Protein AF-A0A1M7YMV0-F1 (afdb_monomer_lite)

Secondary structure (DSSP, 8-state):
-HHHHHHTT--EEEEEEEEE-TTS-EEEEEEEEEEEE-TTSSEEEEEEEEEE-HHHHHHHHHHHHHHHHHHHHHHHHHHHHHHHHHHHHHHHHHHHHHHHHHHHHHHSPTT-HHHHHHHHHHHHHHHHHHHHHHHHHHH-------EEE-HHHHHHHHHHHHHHHS-TTEEEEEEE-TTS--EEE-HHHHHHHHHHHHHHHHHHTTTT-EEEEEEEEEEEE-TTTTTT-TTPPPEEEEEEEEE--SS---GGGGGGTTSTT---SPTTS--S-HHHHHHHHHHHTT-EEEEEEETTTEEEEEEEEEPPS--------------------B-----SSHHHHHHHHHHHHHTT-B-

Foldseek 3Di:
DQQVCQQVFHKDWDFQDWDQDPVRDIFGKTKIKHFDADPVRHGPGIDMDIDTCRVVVVVVVVVVVVVVVVVVVVVQLVLLVVLQVVLVVLVVVLVLQLLVLVVQLVVDDPPDPSNVVSVVSNVVSVVSNVVSVVSNLSSDPDDAPWDWDQLLVLLVVLVVVVVVVADPLAAEAEAEDSVLFIAGGRSSLSSLLNVLLVLVLCVLCVPPRWYKYWYWHKDFDDPVNCVVPPQADTGIKIKIKIKHLGQWDDPVCQVPLLPQQDDPDDVPSDSSCSNVSNQVRLVVQSWGKDKDIDGNRTIMIIRIHHHDPDPPPPPPPPPDPDDPQADAEEDDQDDPDPSVSVSVQVVNVVSNYHD

Structure (mmCIF, N/CA/C/O backbone):
data_AF-A0A1M7YMV0-F1
#
_entry.id   AF-A0A1M7YMV0-F1
#
loop_
_atom_site.group_PDB
_atom_site.id
_atom_site.type_symbol
_atom_site.label_atom_id
_atom_site.label_alt_id
_atom_site.label_comp_id
_atom_site.label_asym_id
_atom_site.label_entity_id
_atom_site.label_seq_id
_atom_site.pdbx_PDB_ins_code
_atom_site.Cartn_x
_atom_site.Cartn_y
_atom_site.Cartn_z
_atom_site.occupancy
_atom_site.B_iso_or_equiv
_atom_site.auth_seq_id
_atom_site.auth_comp_id
_atom_site.auth_asym_id
_atom_site.auth_atom_id
_atom_site.pdbx_PDB_model_num
ATOM 1 N N . ASP A 1 1 ? 39.586 10.117 -40.503 1.00 82.56 1 ASP A N 1
ATOM 2 C CA . ASP A 1 1 ? 40.697 9.638 -39.657 1.00 82.56 1 ASP A CA 1
ATOM 3 C C . ASP A 1 1 ? 40.938 8.132 -39.818 1.00 82.56 1 ASP A C 1
ATOM 5 O O . ASP A 1 1 ? 41.969 7.745 -40.349 1.00 82.56 1 ASP A O 1
ATOM 9 N N . VAL A 1 2 ? 39.963 7.273 -39.494 1.00 87.06 2 VAL A N 1
ATOM 10 C CA . VAL A 1 2 ? 40.083 5.797 -39.577 1.00 87.06 2 VAL A CA 1
ATOM 11 C C . VAL A 1 2 ? 40.534 5.276 -40.956 1.00 87.06 2 VAL A C 1
ATOM 13 O O . VAL A 1 2 ? 41.463 4.478 -41.039 1.00 87.06 2 VAL A O 1
AT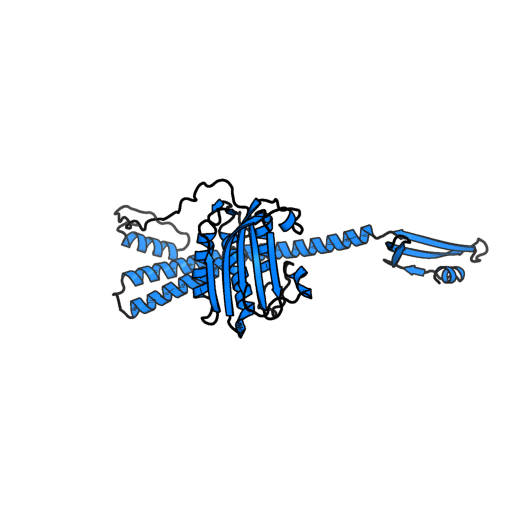OM 16 N N . HIS A 1 3 ? 39.955 5.766 -42.059 1.00 89.69 3 HIS A N 1
ATOM 17 C CA . HIS A 1 3 ? 40.372 5.349 -43.410 1.00 89.69 3 HIS A CA 1
ATOM 18 C C . HIS A 1 3 ? 41.806 5.780 -43.764 1.00 89.69 3 HIS A C 1
ATOM 20 O O . HIS A 1 3 ? 42.518 5.055 -44.451 1.00 89.69 3 HIS A O 1
ATOM 26 N N . GLN A 1 4 ? 42.262 6.940 -43.274 1.00 88.81 4 GLN A N 1
ATOM 27 C CA . GLN A 1 4 ? 43.636 7.405 -43.505 1.00 88.81 4 GLN A CA 1
ATOM 28 C C . GLN A 1 4 ? 44.647 6.535 -42.755 1.00 88.81 4 GLN A C 1
ATOM 30 O O . GLN A 1 4 ? 45.703 6.229 -43.298 1.00 88.81 4 GLN A O 1
ATOM 35 N N . LYS A 1 5 ? 44.293 6.080 -41.546 1.00 88.50 5 LYS A N 1
ATOM 36 C CA . LYS A 1 5 ? 45.086 5.123 -40.763 1.00 88.50 5 LYS A CA 1
ATOM 37 C C . LYS A 1 5 ? 45.226 3.780 -41.488 1.00 88.50 5 LYS A C 1
ATOM 39 O O . LYS A 1 5 ? 46.337 3.266 -41.600 1.00 88.50 5 LYS A O 1
ATOM 44 N N . ALA A 1 6 ? 44.146 3.267 -42.075 1.00 90.44 6 ALA A N 1
ATOM 45 C CA . ALA A 1 6 ? 44.204 2.041 -42.872 1.00 90.44 6 ALA A CA 1
ATOM 46 C C . ALA A 1 6 ? 45.093 2.183 -44.118 1.00 90.44 6 ALA A C 1
ATOM 48 O O . ALA A 1 6 ? 45.874 1.285 -44.417 1.00 90.44 6 ALA A O 1
ATOM 49 N N . LEU A 1 7 ? 45.069 3.336 -44.795 1.00 90.50 7 LEU A N 1
ATOM 50 C CA . LEU A 1 7 ? 45.917 3.598 -45.966 1.00 90.50 7 LEU A CA 1
ATOM 51 C C . LEU A 1 7 ? 47.420 3.710 -45.651 1.00 90.50 7 LEU A C 1
ATOM 53 O O . LEU A 1 7 ? 48.232 3.637 -46.569 1.00 90.50 7 LEU A O 1
ATOM 57 N N . VAL A 1 8 ? 47.799 3.844 -44.376 1.00 92.75 8 VAL A N 1
ATOM 58 C CA . VAL A 1 8 ? 49.199 3.778 -43.913 1.00 92.75 8 VAL A CA 1
ATOM 59 C C . VAL A 1 8 ? 49.524 2.472 -43.174 1.00 92.75 8 VAL A C 1
ATOM 61 O O . VAL A 1 8 ? 50.571 2.362 -42.542 1.00 92.75 8 VAL A O 1
ATOM 64 N N . GLY A 1 9 ? 48.646 1.467 -43.268 1.00 89.81 9 GLY A N 1
ATOM 65 C CA . GLY A 1 9 ? 48.881 0.110 -42.764 1.00 89.81 9 GLY A CA 1
ATOM 66 C C . GLY A 1 9 ? 48.369 -0.165 -41.348 1.00 89.81 9 GLY A C 1
ATOM 67 O O . GLY A 1 9 ? 48.688 -1.208 -40.784 1.00 89.81 9 GLY A O 1
ATOM 68 N N . ILE A 1 10 ? 47.583 0.738 -40.755 1.00 93.19 10 ILE A N 1
ATOM 69 C CA . ILE A 1 10 ? 47.077 0.601 -39.383 1.00 93.19 10 ILE A CA 1
ATOM 70 C C . ILE A 1 10 ? 45.654 0.035 -39.403 1.00 93.19 10 ILE A C 1
ATOM 72 O O . ILE A 1 10 ? 44.757 0.618 -40.007 1.00 93.19 10 ILE A O 1
ATOM 76 N N . THR A 1 11 ? 45.431 -1.068 -38.689 1.00 93.94 11 THR A N 1
ATOM 77 C CA . THR A 1 11 ? 44.080 -1.605 -38.452 1.00 93.94 11 THR A CA 1
ATOM 78 C C . THR A 1 11 ? 43.422 -0.856 -37.296 1.00 93.94 11 THR A C 1
ATOM 80 O O . THR A 1 11 ? 44.074 -0.542 -36.302 1.00 93.94 11 THR A O 1
ATOM 83 N N . SER A 1 12 ? 42.142 -0.524 -37.433 1.00 95.12 12 SER A N 1
ATOM 84 C CA . SER A 1 12 ? 41.342 0.144 -36.402 1.00 95.12 12 SER A CA 1
ATOM 85 C C . SER A 1 12 ? 40.015 -0.578 -36.243 1.00 95.12 12 SER A C 1
ATOM 87 O O . SER A 1 12 ? 39.426 -0.992 -37.236 1.00 95.12 12 SER A O 1
ATOM 89 N N . SER A 1 13 ? 39.530 -0.688 -35.016 1.00 94.25 13 SER A N 1
ATOM 90 C CA . SER A 1 13 ? 38.250 -1.316 -34.712 1.00 94.25 13 SER A CA 1
ATOM 91 C C . SER A 1 13 ? 37.559 -0.590 -33.570 1.00 94.25 13 SER A C 1
ATOM 93 O O . SER A 1 13 ? 38.226 -0.006 -32.711 1.00 94.25 13 SER A O 1
ATOM 95 N N . ALA A 1 14 ? 36.235 -0.662 -33.543 1.00 92.94 14 ALA A N 1
ATOM 96 C CA . ALA A 1 14 ? 35.429 -0.240 -32.410 1.00 92.94 14 ALA A CA 1
ATOM 97 C C . ALA A 1 14 ? 34.273 -1.222 -32.208 1.00 92.94 14 ALA A C 1
ATOM 99 O O . ALA A 1 14 ? 33.679 -1.714 -33.169 1.00 92.94 14 ALA A O 1
ATOM 100 N N . GLU A 1 15 ? 33.970 -1.501 -30.946 1.00 92.56 15 GLU A N 1
ATOM 101 C CA . GLU A 1 15 ? 32.793 -2.264 -30.542 1.00 92.56 15 GLU A CA 1
ATOM 102 C C . GLU A 1 15 ? 31.762 -1.313 -29.953 1.00 92.56 15 GLU A C 1
ATOM 104 O O . GLU A 1 15 ? 32.131 -0.380 -29.237 1.00 92.56 15 GLU A O 1
ATOM 109 N N . ASN A 1 16 ? 30.481 -1.584 -30.219 1.00 90.81 16 ASN A N 1
ATOM 110 C CA . ASN A 1 16 ? 29.363 -0.787 -29.715 1.00 90.81 16 ASN A CA 1
ATOM 111 C C . ASN A 1 16 ? 29.566 0.714 -29.993 1.00 90.81 16 ASN A C 1
ATOM 113 O O . ASN A 1 16 ? 29.407 1.549 -29.106 1.00 90.81 16 ASN A O 1
ATOM 117 N N . ASP A 1 17 ? 29.951 1.055 -31.220 1.00 93.38 17 ASP A N 1
ATOM 118 C CA . ASP A 1 17 ? 30.127 2.432 -31.664 1.00 93.38 17 ASP A CA 1
ATOM 119 C C . ASP A 1 17 ? 28.799 2.996 -32.168 1.00 93.38 17 ASP A C 1
ATOM 121 O O . ASP A 1 17 ? 28.065 2.336 -32.915 1.00 93.38 17 ASP A O 1
ATOM 125 N N . ARG A 1 18 ? 28.466 4.213 -31.738 1.00 93.00 18 ARG A N 1
ATOM 126 C CA . ARG A 1 18 ? 27.198 4.852 -32.091 1.00 93.00 18 ARG A CA 1
ATOM 127 C C . ARG A 1 18 ? 27.308 5.466 -33.481 1.00 93.00 18 ARG A C 1
ATOM 129 O O . ARG A 1 18 ? 28.123 6.352 -33.716 1.00 93.00 18 ARG A O 1
ATOM 136 N N . TYR A 1 19 ? 26.421 5.042 -34.369 1.00 92.00 19 TYR A N 1
ATOM 137 C CA . TYR A 1 19 ? 26.281 5.572 -35.714 1.00 92.00 19 TYR A CA 1
ATOM 138 C C . TYR A 1 19 ? 24.950 6.314 -35.850 1.00 92.00 19 TYR A C 1
ATOM 140 O O . TYR A 1 19 ? 23.885 5.696 -35.855 1.00 92.00 19 TYR A O 1
ATOM 148 N N . ASP A 1 20 ? 25.003 7.642 -35.944 1.00 92.25 20 ASP A N 1
ATOM 149 C CA . ASP A 1 20 ? 23.823 8.472 -36.190 1.00 92.25 20 ASP A CA 1
ATOM 150 C C . ASP A 1 20 ? 23.475 8.470 -37.690 1.00 92.25 20 ASP A C 1
ATOM 152 O O . ASP A 1 20 ? 24.323 8.724 -38.550 1.00 92.25 20 ASP A O 1
ATOM 156 N N . ARG A 1 21 ? 22.214 8.172 -38.007 1.00 88.81 21 ARG A N 1
ATOM 157 C CA . ARG A 1 21 ? 21.661 8.176 -39.364 1.00 88.81 21 ARG A CA 1
ATOM 158 C C . ARG A 1 21 ? 21.153 9.569 -39.740 1.00 88.81 21 ARG A C 1
ATOM 160 O O . ARG A 1 21 ? 20.822 10.388 -38.886 1.00 88.81 21 ARG A O 1
ATOM 167 N N . GLU A 1 22 ? 21.038 9.826 -41.042 1.00 89.69 22 GLU A N 1
ATOM 168 C CA . GLU A 1 22 ? 20.558 11.115 -41.573 1.00 89.69 22 GLU A CA 1
ATOM 169 C C . GLU A 1 22 ? 19.111 11.449 -41.166 1.00 89.69 22 GLU A C 1
ATOM 171 O O . GLU A 1 22 ? 18.741 12.619 -41.114 1.00 89.69 22 GLU A O 1
ATOM 176 N N . ASP A 1 23 ? 18.300 10.438 -40.841 1.00 88.38 23 ASP A N 1
ATOM 177 C CA . ASP A 1 23 ? 16.923 10.592 -40.354 1.00 88.38 23 ASP A CA 1
ATOM 178 C C . ASP A 1 23 ? 16.831 10.945 -38.853 1.00 88.38 23 ASP A C 1
ATOM 180 O O . ASP A 1 23 ? 15.732 11.096 -38.319 1.00 88.38 23 ASP A O 1
ATOM 184 N N . GLY A 1 24 ? 17.972 11.093 -38.168 1.00 87.62 24 GLY A N 1
ATOM 185 C CA . GLY A 1 24 ? 18.057 11.388 -36.737 1.00 87.62 24 GLY A CA 1
ATOM 186 C C . GLY A 1 24 ? 17.931 10.161 -35.826 1.00 87.62 24 GLY A C 1
ATOM 187 O O . GLY A 1 24 ? 18.032 10.304 -34.606 1.00 87.62 24 GLY A O 1
ATOM 188 N N . SER A 1 25 ? 17.733 8.961 -36.381 1.00 91.12 25 SER A N 1
ATOM 189 C CA . SER A 1 25 ? 17.862 7.707 -35.634 1.00 91.12 25 SER A CA 1
ATOM 190 C C . SER A 1 25 ? 19.336 7.337 -35.437 1.00 91.12 25 SER A C 1
ATOM 192 O O . SER A 1 25 ? 20.223 7.902 -36.073 1.00 91.12 25 SER A O 1
ATOM 194 N N . PHE A 1 26 ? 19.624 6.393 -34.544 1.00 91.75 26 PHE A N 1
ATOM 195 C CA . PHE A 1 26 ? 20.980 5.879 -34.370 1.00 91.75 26 PHE A CA 1
ATOM 196 C C . PHE A 1 26 ? 20.981 4.358 -34.298 1.00 91.75 26 PHE A C 1
ATOM 198 O O . PHE A 1 26 ? 20.004 3.729 -33.883 1.00 91.75 26 PHE A O 1
ATOM 205 N N . GLU A 1 27 ? 22.115 3.780 -34.665 1.00 93.31 27 GLU A N 1
ATOM 206 C CA . GLU A 1 27 ? 22.400 2.362 -34.522 1.00 93.31 27 GLU A CA 1
ATOM 207 C C . GLU A 1 27 ? 23.703 2.155 -33.769 1.00 93.31 27 GLU A C 1
ATOM 209 O O . GLU A 1 27 ? 24.628 2.961 -33.846 1.00 93.31 27 GLU A O 1
ATOM 214 N N . TRP A 1 28 ? 23.779 1.049 -33.045 1.00 94.62 28 TRP A N 1
ATOM 215 C CA . TRP A 1 28 ? 25.038 0.565 -32.516 1.00 94.62 28 TRP A CA 1
ATOM 216 C C . TRP A 1 28 ? 25.687 -0.331 -33.554 1.00 94.62 28 TRP A C 1
ATOM 218 O O . TRP A 1 28 ? 25.052 -1.245 -34.087 1.00 94.62 28 TRP A O 1
ATOM 228 N N . THR A 1 29 ? 26.958 -0.077 -33.826 1.00 95.00 29 THR A N 1
ATOM 229 C CA . THR A 1 29 ? 27.735 -0.821 -34.807 1.00 95.00 29 THR A CA 1
ATOM 230 C C . THR A 1 29 ? 29.009 -1.354 -34.180 1.00 95.00 29 THR A C 1
ATOM 232 O O . THR A 1 29 ? 29.635 -0.703 -33.350 1.00 95.00 29 THR A O 1
ATOM 235 N N . THR A 1 30 ? 29.407 -2.547 -34.590 1.00 95.44 30 THR A N 1
ATOM 236 C CA . THR A 1 30 ? 30.768 -3.031 -34.383 1.00 95.44 30 THR A CA 1
ATOM 237 C C . THR A 1 30 ? 31.449 -3.016 -35.734 1.00 95.44 30 THR A C 1
ATOM 239 O O . THR A 1 30 ? 30.901 -3.527 -36.714 1.00 95.44 30 THR A O 1
ATOM 242 N N . TRP A 1 31 ? 32.622 -2.398 -35.814 1.00 95.50 31 TRP A N 1
ATOM 243 C CA . TRP A 1 31 ? 33.329 -2.269 -37.077 1.00 95.50 31 TRP A CA 1
ATOM 244 C C . TRP A 1 31 ? 34.828 -2.499 -36.944 1.00 95.50 31 TRP A C 1
ATOM 246 O O . TRP A 1 31 ? 35.450 -2.225 -35.919 1.00 95.50 31 TRP A O 1
ATOM 256 N N . GLU A 1 32 ? 35.413 -2.982 -38.034 1.00 96.12 32 GLU A N 1
ATOM 257 C CA . GLU A 1 32 ? 36.850 -3.146 -38.207 1.00 96.12 32 GLU A CA 1
ATOM 258 C C . GLU A 1 32 ? 37.243 -2.625 -39.590 1.00 96.12 32 GLU A C 1
ATOM 260 O O . GLU A 1 32 ? 36.653 -2.993 -40.606 1.00 96.12 32 GLU A O 1
ATOM 265 N N . CYS A 1 33 ? 38.255 -1.766 -39.632 1.00 96.00 33 CYS A N 1
ATOM 266 C CA . CYS A 1 33 ? 38.850 -1.222 -40.841 1.00 96.00 33 CYS A CA 1
ATOM 267 C C . CYS A 1 33 ? 40.314 -1.662 -40.924 1.00 96.00 33 CYS A C 1
ATOM 269 O O . CYS A 1 33 ? 41.116 -1.326 -40.048 1.00 96.00 33 CYS A O 1
ATOM 271 N N . ARG A 1 34 ? 40.668 -2.392 -41.987 1.00 96.19 34 ARG A N 1
ATOM 272 C CA . ARG A 1 34 ? 42.009 -2.961 -42.191 1.00 96.19 34 ARG A CA 1
ATOM 273 C C . ARG A 1 34 ? 42.578 -2.643 -43.579 1.00 96.19 34 ARG A C 1
ATOM 275 O O . ARG A 1 34 ? 41.805 -2.557 -44.535 1.00 96.19 34 ARG A O 1
ATOM 282 N N . PRO A 1 35 ? 43.908 -2.500 -43.729 1.00 95.38 35 PRO A N 1
ATOM 283 C CA . PRO A 1 35 ? 44.545 -2.344 -45.036 1.00 95.38 35 PRO A CA 1
ATOM 284 C C . PRO A 1 35 ? 44.324 -3.569 -45.931 1.00 95.38 35 PRO A C 1
ATOM 286 O O . PRO A 1 35 ? 44.313 -4.711 -45.468 1.00 95.38 35 PRO A O 1
ATOM 289 N N . TRP A 1 36 ? 44.203 -3.331 -47.235 1.00 95.19 36 TRP A N 1
ATOM 290 C CA . TRP A 1 36 ? 44.231 -4.359 -48.270 1.00 95.19 36 TRP A CA 1
ATOM 291 C C . TRP A 1 36 ? 45.506 -4.226 -49.096 1.00 95.19 36 TRP A C 1
ATOM 293 O O . TRP A 1 36 ? 45.826 -3.144 -49.591 1.00 95.19 36 TRP A O 1
ATOM 303 N N . TYR A 1 37 ? 46.223 -5.336 -49.248 1.00 93.44 37 TYR A N 1
ATOM 304 C CA . TYR A 1 37 ? 47.510 -5.384 -49.930 1.00 93.44 37 TYR A CA 1
ATOM 305 C C . TYR A 1 37 ? 47.371 -5.974 -51.332 1.00 93.44 37 TYR A C 1
ATOM 307 O O . TYR A 1 37 ? 46.670 -6.966 -51.542 1.00 93.44 37 TYR A O 1
ATOM 315 N N . GLN A 1 38 ? 48.073 -5.370 -52.285 1.00 92.69 38 GLN A N 1
ATOM 316 C CA . GLN A 1 38 ? 48.255 -5.916 -53.624 1.00 92.69 38 GLN A CA 1
ATOM 317 C C . GLN A 1 38 ? 49.300 -7.044 -53.612 1.00 92.69 38 GLN A C 1
ATOM 319 O O . GLN A 1 38 ? 50.046 -7.227 -52.650 1.00 92.69 38 GLN A O 1
ATOM 324 N N . ALA A 1 39 ? 49.401 -7.787 -54.717 1.00 91.88 39 ALA A N 1
ATOM 325 C CA . ALA A 1 39 ? 50.356 -8.891 -54.852 1.00 91.88 39 ALA A CA 1
ATOM 326 C C . ALA A 1 39 ? 51.834 -8.458 -54.735 1.00 91.88 39 ALA A C 1
ATOM 328 O O . ALA A 1 39 ? 52.686 -9.282 -54.414 1.00 91.88 39 ALA A O 1
ATOM 329 N N . ASN A 1 40 ? 52.139 -7.178 -54.978 1.00 92.25 40 ASN A N 1
ATOM 330 C CA . ASN A 1 40 ? 53.475 -6.595 -54.816 1.00 92.25 40 ASN A CA 1
ATOM 331 C C . ASN A 1 40 ? 53.786 -6.158 -53.365 1.00 92.25 40 ASN A C 1
ATOM 333 O O . ASN A 1 40 ? 54.878 -5.656 -53.113 1.00 92.25 40 ASN A O 1
ATOM 337 N N . GLY A 1 41 ? 52.854 -6.343 -52.421 1.00 88.69 41 GLY A N 1
ATOM 338 C CA . GLY A 1 41 ? 53.004 -5.953 -51.016 1.00 88.69 41 GLY A CA 1
ATOM 339 C C . GLY A 1 41 ? 52.671 -4.488 -50.711 1.00 88.69 41 GLY A C 1
ATOM 340 O O . GLY A 1 41 ? 52.722 -4.092 -49.548 1.00 88.69 41 GLY A O 1
ATOM 341 N N . GLU A 1 42 ? 52.301 -3.684 -51.709 1.00 92.38 42 GLU A N 1
ATOM 342 C CA . GLU A 1 42 ? 51.856 -2.303 -51.503 1.00 92.38 42 GLU A CA 1
ATOM 343 C C . GLU A 1 42 ? 50.389 -2.252 -51.054 1.00 92.38 42 GLU A C 1
ATOM 345 O O . GLU A 1 42 ? 49.583 -3.129 -51.378 1.00 92.38 42 GLU A O 1
ATOM 350 N N . ILE A 1 43 ? 50.022 -1.208 -50.306 1.00 93.06 43 ILE A N 1
ATOM 351 C CA . ILE A 1 43 ? 48.636 -0.991 -49.877 1.00 93.06 43 ILE A CA 1
ATOM 352 C C . ILE A 1 43 ? 47.816 -0.553 -51.094 1.00 93.06 43 ILE A C 1
ATOM 354 O O . ILE A 1 43 ? 47.986 0.546 -51.615 1.00 93.06 43 ILE A O 1
ATOM 358 N N . GLY A 1 44 ? 46.912 -1.424 -51.539 1.00 89.88 44 GLY A N 1
ATOM 359 C CA . GLY A 1 44 ? 45.983 -1.151 -52.633 1.00 89.88 44 GLY A CA 1
ATOM 360 C C . GLY A 1 44 ? 44.698 -0.459 -52.189 1.00 89.88 44 GLY A C 1
ATOM 361 O O . GLY A 1 44 ? 43.978 0.075 -53.027 1.00 89.88 44 GLY A O 1
ATOM 362 N N . GLY A 1 45 ? 44.397 -0.473 -50.889 1.00 93.12 45 GLY A N 1
ATOM 363 C CA . GLY A 1 45 ? 43.198 0.137 -50.325 1.00 93.12 45 GLY A CA 1
ATOM 364 C C . GLY A 1 45 ? 42.940 -0.325 -48.895 1.00 93.12 45 GLY A C 1
ATOM 365 O O . GLY A 1 45 ? 43.866 -0.679 -48.168 1.00 93.12 45 GLY A O 1
ATOM 366 N N . PHE A 1 46 ? 41.673 -0.342 -48.497 1.00 94.38 46 PHE A N 1
ATOM 367 C CA . PHE A 1 46 ? 41.232 -0.827 -47.192 1.00 94.38 46 PHE A CA 1
ATOM 368 C C . PHE A 1 46 ? 39.910 -1.589 -47.321 1.00 94.38 46 PHE A C 1
ATOM 370 O O . PHE A 1 46 ? 39.171 -1.412 -48.289 1.00 94.38 46 PHE A O 1
ATOM 377 N N . VAL A 1 47 ? 39.623 -2.441 -46.341 1.00 94.94 47 VAL A N 1
ATOM 378 C CA . VAL A 1 47 ? 38.360 -3.173 -46.207 1.00 94.94 47 VAL A CA 1
ATOM 379 C C . VAL A 1 47 ? 37.739 -2.798 -44.872 1.00 94.94 47 VAL A C 1
ATOM 381 O O . VAL A 1 47 ? 38.426 -2.834 -43.850 1.00 94.94 47 VAL A O 1
ATOM 384 N N . VAL A 1 48 ? 36.451 -2.456 -44.895 1.00 94.38 48 VAL A N 1
ATOM 385 C CA . VAL A 1 48 ? 35.653 -2.197 -43.694 1.00 94.38 48 VAL A CA 1
ATOM 386 C C . VAL A 1 48 ? 34.621 -3.303 -43.544 1.00 94.38 48 VAL A C 1
ATOM 388 O O . VAL A 1 48 ? 33.879 -3.591 -44.483 1.00 94.38 48 VAL A O 1
ATOM 391 N N . TYR A 1 49 ? 34.579 -3.907 -42.364 1.00 94.00 49 TYR A N 1
ATOM 392 C CA . TYR A 1 49 ? 33.472 -4.740 -41.918 1.00 94.00 49 TYR A CA 1
ATOM 393 C C . TYR A 1 49 ? 32.673 -3.942 -40.904 1.00 94.00 49 TYR A C 1
ATOM 395 O O . TYR A 1 49 ? 33.254 -3.363 -39.989 1.00 94.00 49 TYR A O 1
ATOM 403 N N . THR A 1 50 ? 31.357 -3.914 -41.071 1.00 94.19 50 THR A N 1
ATOM 404 C CA . THR A 1 50 ? 30.445 -3.259 -40.137 1.00 94.19 50 THR A CA 1
ATOM 405 C C . THR A 1 50 ? 29.264 -4.181 -39.898 1.00 94.19 50 THR A C 1
ATOM 407 O O . THR A 1 50 ? 28.603 -4.610 -40.842 1.00 94.19 50 THR A O 1
ATOM 410 N N . GLU A 1 51 ? 29.016 -4.487 -38.633 1.00 94.94 51 GLU A N 1
ATOM 411 C CA . GLU A 1 51 ? 27.864 -5.243 -38.164 1.00 94.94 51 GLU A CA 1
ATOM 412 C C . GLU A 1 51 ? 26.974 -4.313 -37.339 1.00 94.94 51 GLU A C 1
ATOM 414 O O . GLU A 1 51 ? 27.457 -3.609 -36.450 1.00 94.94 51 GLU A O 1
ATOM 419 N N . VAL A 1 52 ? 25.671 -4.308 -37.624 1.00 94.38 52 VAL A N 1
ATOM 420 C CA . VAL A 1 52 ? 24.685 -3.603 -36.798 1.00 94.38 52 VAL A CA 1
ATOM 421 C C . VAL A 1 52 ? 24.341 -4.493 -35.607 1.00 94.38 52 VAL A C 1
ATOM 423 O O . VAL A 1 52 ? 23.813 -5.588 -35.777 1.00 94.38 52 VAL A O 1
ATOM 426 N N . VAL A 1 53 ? 24.626 -4.016 -34.396 1.00 94.06 53 VAL A N 1
ATOM 427 C CA . VAL A 1 53 ? 24.456 -4.761 -33.135 1.00 94.06 53 VAL A CA 1
ATOM 428 C C . VAL A 1 53 ? 23.360 -4.178 -32.235 1.00 94.06 53 VAL A C 1
ATOM 430 O O . VAL A 1 53 ? 23.191 -4.619 -31.099 1.00 94.06 53 VAL A O 1
ATOM 433 N N . THR A 1 54 ? 22.578 -3.214 -32.735 1.00 90.94 54 THR A N 1
ATOM 434 C CA . THR A 1 54 ? 21.508 -2.523 -31.993 1.00 90.94 54 THR A CA 1
ATOM 435 C C . THR A 1 54 ? 20.516 -3.481 -31.332 1.00 90.94 54 THR A C 1
ATOM 437 O O . THR A 1 54 ? 20.239 -3.346 -30.141 1.00 90.94 54 THR A O 1
ATOM 440 N N . ASP A 1 55 ? 19.992 -4.456 -32.079 1.00 91.44 55 ASP A N 1
ATOM 441 C CA . ASP A 1 55 ? 18.988 -5.394 -31.558 1.00 91.44 55 ASP A CA 1
ATOM 442 C C . ASP A 1 55 ? 19.579 -6.336 -30.508 1.00 91.44 55 ASP A C 1
ATOM 444 O O . ASP A 1 55 ? 18.916 -6.661 -29.524 1.00 91.44 55 ASP A O 1
ATOM 448 N N . ARG A 1 56 ? 20.852 -6.720 -30.671 1.00 91.62 56 ARG A N 1
ATOM 449 C CA . ARG A 1 56 ? 21.575 -7.540 -29.694 1.00 91.62 56 ARG A CA 1
ATOM 450 C C . ARG A 1 56 ? 21.730 -6.801 -28.367 1.00 91.62 56 ARG A C 1
ATOM 452 O O . ARG A 1 56 ? 21.389 -7.362 -27.333 1.00 91.62 56 ARG A O 1
ATOM 459 N N . ILE A 1 57 ? 22.179 -5.544 -28.404 1.00 89.06 57 ILE A N 1
ATOM 460 C CA . ILE A 1 57 ? 22.349 -4.715 -27.200 1.00 89.06 57 ILE A CA 1
ATOM 461 C C . ILE A 1 57 ? 21.004 -4.506 -26.498 1.00 89.06 57 ILE A C 1
ATOM 463 O O . ILE A 1 57 ? 20.899 -4.745 -25.299 1.00 89.06 57 ILE A O 1
ATOM 467 N N . LYS A 1 58 ? 19.945 -4.153 -27.241 1.00 89.06 58 LYS A N 1
ATOM 468 C CA . LYS A 1 58 ? 18.596 -3.992 -26.668 1.00 89.06 58 LYS A CA 1
ATOM 469 C C . LYS A 1 58 ? 18.084 -5.280 -26.022 1.00 89.06 58 LYS A C 1
ATOM 471 O O . LYS A 1 58 ? 17.500 -5.232 -24.941 1.00 89.06 58 LYS A O 1
ATOM 476 N N . ALA A 1 59 ? 18.301 -6.429 -26.661 1.00 90.56 59 ALA A N 1
ATOM 477 C CA . ALA A 1 59 ? 17.906 -7.722 -26.111 1.00 90.56 59 ALA A CA 1
ATOM 478 C C . ALA A 1 59 ? 18.694 -8.075 -24.836 1.00 90.56 59 ALA A C 1
ATOM 480 O O . ALA A 1 59 ? 18.121 -8.619 -23.892 1.00 90.56 59 ALA A O 1
ATOM 481 N N . GLU A 1 60 ? 19.988 -7.753 -24.779 1.00 90.88 60 GLU A N 1
ATOM 482 C CA . GLU A 1 60 ? 20.826 -7.948 -23.590 1.00 90.88 60 GLU A CA 1
ATOM 483 C C . GLU A 1 60 ? 20.404 -7.038 -22.430 1.00 90.88 60 GLU A C 1
ATOM 485 O O . GLU A 1 60 ? 20.269 -7.517 -21.302 1.00 90.88 60 GLU A O 1
ATOM 490 N N . GLU A 1 61 ? 20.110 -5.765 -22.701 1.00 89.19 61 GLU A N 1
ATOM 491 C CA . GLU A 1 61 ? 19.579 -4.818 -21.714 1.00 89.19 61 GLU A CA 1
ATOM 492 C C . GLU A 1 61 ? 18.216 -5.272 -21.171 1.00 89.19 61 GLU A C 1
ATOM 494 O O . GLU A 1 61 ? 18.020 -5.335 -19.955 1.00 89.19 61 GLU A O 1
ATOM 499 N N . GLN A 1 62 ? 17.288 -5.664 -22.052 1.00 88.38 62 GLN A N 1
ATOM 500 C CA . GLN A 1 62 ? 15.983 -6.201 -21.652 1.00 88.38 62 GLN A CA 1
ATOM 501 C C . GLN A 1 62 ? 16.121 -7.479 -20.823 1.00 88.38 62 GLN A C 1
ATOM 503 O O . GLN A 1 62 ? 15.446 -7.639 -19.806 1.00 88.38 62 GLN A O 1
ATOM 508 N N . LYS A 1 63 ? 17.014 -8.389 -21.223 1.00 90.38 63 LYS A N 1
ATOM 509 C CA . LYS A 1 63 ? 17.287 -9.621 -20.479 1.00 90.38 63 LYS A CA 1
ATOM 510 C C . LYS A 1 63 ? 17.837 -9.319 -19.087 1.00 90.38 63 LYS A C 1
ATOM 512 O O . LYS A 1 63 ? 17.397 -9.950 -18.128 1.00 90.38 63 LYS A O 1
ATOM 517 N N . LEU A 1 64 ? 18.768 -8.373 -18.964 1.00 85.50 64 LEU A N 1
ATOM 518 C CA . LEU A 1 64 ? 19.329 -7.971 -17.675 1.00 85.50 64 LEU A CA 1
ATOM 519 C C . LEU A 1 64 ? 18.250 -7.369 -16.765 1.00 85.50 64 LEU A C 1
ATOM 521 O O . LEU A 1 64 ? 18.165 -7.739 -15.593 1.00 85.50 64 LEU A O 1
ATOM 525 N N . LEU A 1 65 ? 17.389 -6.508 -17.314 1.00 79.12 65 LEU A N 1
ATOM 526 C CA . LEU A 1 65 ? 16.254 -5.926 -16.597 1.00 79.12 65 LEU A CA 1
ATOM 527 C C . LEU A 1 65 ? 15.297 -7.016 -16.085 1.00 79.12 65 LEU A C 1
ATOM 529 O O . LEU A 1 65 ? 14.952 -7.038 -14.904 1.00 79.12 65 LEU A O 1
ATOM 533 N N . LEU A 1 66 ? 14.919 -7.964 -16.948 1.00 84.00 66 LEU A N 1
ATOM 534 C CA . LEU A 1 66 ? 14.047 -9.086 -16.587 1.00 84.00 66 LEU A CA 1
ATOM 535 C C . LEU A 1 66 ? 14.685 -9.995 -15.531 1.00 84.00 66 LEU A C 1
ATOM 537 O O . LEU A 1 66 ? 14.005 -10.439 -14.610 1.00 84.00 66 LEU A O 1
ATOM 541 N N . GLN A 1 67 ? 15.990 -10.258 -15.619 1.00 82.94 67 GLN A N 1
ATOM 542 C CA . GLN A 1 67 ? 16.708 -11.042 -14.610 1.00 82.94 67 GLN A CA 1
ATOM 543 C C . GLN A 1 67 ? 16.720 -10.347 -13.245 1.00 82.94 67 GLN A C 1
ATOM 545 O O . GLN A 1 67 ? 16.513 -11.007 -12.227 1.00 82.94 67 GLN A O 1
ATOM 550 N N . GLN A 1 68 ? 16.913 -9.027 -13.213 1.00 75.31 68 GLN A N 1
ATOM 551 C CA . GLN A 1 68 ? 16.829 -8.247 -11.976 1.00 75.31 68 GLN A CA 1
ATOM 552 C C . GLN A 1 68 ? 15.413 -8.276 -11.388 1.00 75.31 68 GLN A C 1
ATOM 554 O O . GLN A 1 68 ? 15.258 -8.489 -10.185 1.00 75.31 68 GLN A O 1
ATOM 559 N N . GLN A 1 69 ? 14.383 -8.131 -12.227 1.00 60.72 69 GLN A N 1
ATOM 560 C CA . GLN A 1 69 ? 12.983 -8.229 -11.805 1.00 60.72 69 GLN A CA 1
ATOM 561 C C . GLN A 1 69 ? 12.646 -9.617 -11.247 1.00 60.72 69 GLN A C 1
ATOM 563 O O . GLN A 1 69 ? 12.043 -9.712 -10.180 1.00 60.72 69 GLN A O 1
ATOM 568 N N . LEU A 1 70 ? 13.082 -10.689 -11.916 1.00 66.19 70 LEU A N 1
ATOM 569 C CA . LEU A 1 70 ? 12.886 -12.066 -11.455 1.00 66.19 70 LEU A CA 1
ATOM 570 C C . LEU A 1 70 ? 13.578 -12.325 -10.117 1.00 66.19 70 LEU A C 1
ATOM 572 O O . LEU A 1 70 ? 12.967 -12.890 -9.212 1.00 66.19 70 LEU A O 1
ATOM 576 N N . TYR A 1 71 ? 14.826 -11.881 -9.964 1.00 64.88 71 TYR A N 1
ATOM 577 C CA . TYR A 1 71 ? 15.556 -12.029 -8.707 1.00 64.88 71 TYR A CA 1
ATOM 578 C C . TYR A 1 71 ? 14.863 -11.287 -7.557 1.00 64.88 71 TYR A C 1
ATOM 580 O O . TYR A 1 71 ? 14.728 -11.817 -6.454 1.00 64.88 71 TYR A O 1
ATOM 588 N N . GLN A 1 72 ? 14.370 -10.074 -7.819 1.00 54.28 72 GLN A N 1
ATOM 589 C CA . GLN A 1 72 ? 13.632 -9.297 -6.830 1.00 54.28 72 GLN A CA 1
ATOM 590 C C . GLN A 1 72 ? 12.290 -9.953 -6.470 1.00 54.28 72 GLN A C 1
ATOM 592 O O . GLN A 1 72 ? 11.939 -9.991 -5.291 1.00 54.28 72 GLN A O 1
ATOM 597 N N . ALA A 1 73 ? 11.570 -10.508 -7.449 1.00 59.06 73 ALA A N 1
ATOM 598 C CA . ALA A 1 73 ? 10.320 -11.232 -7.225 1.00 59.06 73 ALA A CA 1
ATOM 599 C C . ALA A 1 73 ? 10.533 -12.481 -6.355 1.00 59.06 73 ALA A C 1
ATOM 601 O O . ALA A 1 73 ? 9.850 -12.639 -5.347 1.00 59.06 73 ALA A O 1
ATOM 602 N N . GLN A 1 74 ? 11.542 -13.301 -6.668 1.00 55.88 74 GLN A N 1
ATOM 603 C CA . GLN A 1 74 ? 11.900 -14.487 -5.875 1.00 55.88 74 GLN A CA 1
ATOM 604 C C . GLN A 1 74 ? 12.317 -14.127 -4.445 1.00 55.88 74 GLN A C 1
ATOM 606 O O . GLN A 1 74 ? 11.950 -14.806 -3.485 1.00 55.88 74 GLN A O 1
ATOM 611 N N . LYS A 1 75 ? 13.065 -13.030 -4.275 1.00 55.72 75 LYS A N 1
ATOM 612 C CA . LYS A 1 75 ? 13.430 -12.523 -2.948 1.00 55.72 75 LYS A CA 1
ATOM 613 C C . LYS A 1 75 ? 12.191 -12.122 -2.141 1.00 55.72 75 LYS A C 1
ATOM 615 O O . LYS A 1 75 ? 12.125 -12.415 -0.949 1.00 55.72 75 LYS A O 1
ATOM 620 N N . MET A 1 76 ? 11.218 -11.472 -2.775 1.00 55.03 76 MET A N 1
ATOM 621 C CA . MET A 1 76 ? 9.967 -11.069 -2.129 1.00 55.03 76 MET A CA 1
ATOM 622 C C . MET A 1 76 ? 9.065 -12.258 -1.793 1.00 55.03 76 MET A C 1
ATOM 624 O O . MET A 1 76 ? 8.510 -12.291 -0.700 1.00 55.03 76 MET A O 1
ATOM 628 N N . GLU A 1 77 ? 8.986 -13.259 -2.667 1.00 55.84 77 GLU A N 1
ATOM 629 C CA . GLU A 1 77 ? 8.267 -14.515 -2.424 1.00 55.84 77 GLU A CA 1
ATOM 630 C C . GLU A 1 77 ? 8.840 -15.277 -1.216 1.00 55.84 77 GLU A C 1
ATOM 632 O O . GLU A 1 77 ? 8.098 -15.724 -0.336 1.00 55.84 77 GLU A O 1
ATOM 637 N N . ALA A 1 78 ? 10.171 -15.359 -1.114 1.00 56.91 78 ALA A N 1
ATOM 638 C CA . ALA A 1 78 ? 10.846 -15.986 0.020 1.00 56.91 78 ALA A CA 1
ATOM 639 C C . ALA A 1 78 ? 10.591 -15.236 1.342 1.00 56.91 78 ALA A C 1
ATOM 641 O O . ALA A 1 78 ? 10.313 -15.861 2.367 1.00 56.91 78 ALA A O 1
ATOM 642 N N . ILE A 1 79 ? 10.641 -13.896 1.322 1.00 55.31 79 ILE A N 1
ATOM 643 C CA . ILE A 1 79 ? 10.321 -13.058 2.491 1.00 55.31 79 ILE A CA 1
ATOM 644 C C . ILE A 1 79 ? 8.849 -13.223 2.886 1.00 55.31 79 ILE A C 1
ATOM 646 O O . ILE A 1 79 ? 8.552 -13.358 4.072 1.00 55.31 79 ILE A O 1
ATOM 650 N N . GLY A 1 80 ? 7.937 -13.252 1.910 1.00 57.56 80 GLY A N 1
ATOM 651 C CA . GLY A 1 80 ? 6.510 -13.454 2.139 1.00 57.56 80 GLY A CA 1
ATOM 652 C C . GLY A 1 80 ? 6.220 -14.804 2.784 1.00 57.56 80 GLY A C 1
ATOM 653 O O . GLY A 1 80 ? 5.562 -14.857 3.818 1.00 57.56 80 GLY A O 1
ATOM 654 N N . THR A 1 81 ? 6.795 -15.883 2.261 1.00 56.03 81 THR A N 1
ATOM 655 C CA . THR A 1 81 ? 6.613 -17.236 2.813 1.00 56.03 81 THR A CA 1
ATOM 656 C C . THR A 1 81 ? 7.103 -17.335 4.263 1.00 56.03 81 THR A C 1
ATOM 658 O O . THR A 1 81 ? 6.384 -17.839 5.126 1.00 56.03 81 THR A O 1
ATOM 661 N N . LEU A 1 82 ? 8.290 -16.793 4.563 1.00 55.62 82 LEU A N 1
ATOM 662 C CA . LEU A 1 82 ? 8.842 -16.776 5.924 1.00 55.62 82 LEU A CA 1
ATOM 663 C C . LEU A 1 82 ? 7.989 -15.944 6.889 1.00 55.62 82 LEU A C 1
ATOM 665 O O . LEU A 1 82 ? 7.712 -16.376 8.005 1.00 55.62 82 LEU A O 1
ATOM 669 N N . ALA A 1 83 ? 7.549 -14.763 6.459 1.00 58.84 83 ALA A N 1
ATOM 670 C CA . ALA A 1 83 ? 6.718 -13.888 7.277 1.00 58.84 83 ALA A CA 1
ATOM 671 C C . ALA A 1 83 ? 5.321 -14.476 7.544 1.00 58.84 83 ALA A C 1
ATOM 673 O O . ALA A 1 83 ? 4.772 -14.244 8.619 1.00 58.84 83 ALA A O 1
ATOM 674 N N . GLY A 1 84 ? 4.772 -15.273 6.621 1.00 61.38 84 GLY A N 1
ATOM 675 C CA . GLY A 1 84 ? 3.501 -15.975 6.803 1.00 61.38 84 GLY A CA 1
ATOM 676 C C . GLY A 1 84 ? 3.568 -17.031 7.906 1.00 61.38 84 GLY A C 1
ATOM 677 O O . GLY A 1 84 ? 2.690 -17.061 8.767 1.00 61.38 84 GLY A O 1
ATOM 678 N N . GLY A 1 85 ? 4.638 -17.836 7.916 1.00 65.31 85 GLY A N 1
ATOM 679 C CA . GLY A 1 85 ? 4.897 -18.816 8.976 1.00 65.31 85 GLY A CA 1
ATOM 680 C C . GLY A 1 85 ? 5.129 -18.153 10.334 1.00 65.31 85 GLY A C 1
ATOM 681 O O . GLY A 1 85 ? 4.431 -18.456 11.292 1.00 65.31 85 GLY A O 1
ATOM 682 N N . ILE A 1 86 ? 6.016 -17.152 10.398 1.00 67.94 86 ILE A N 1
ATOM 683 C CA . ILE A 1 86 ? 6.298 -16.419 11.646 1.00 67.94 86 ILE A CA 1
ATOM 684 C C . ILE A 1 86 ? 5.023 -15.778 12.210 1.00 67.94 86 ILE A C 1
ATOM 686 O O . ILE A 1 86 ? 4.774 -15.813 13.411 1.00 67.94 86 ILE A O 1
ATOM 690 N N . ALA A 1 87 ? 4.198 -15.177 11.356 1.00 69.75 87 ALA A N 1
ATOM 691 C CA . ALA A 1 87 ? 2.985 -14.520 11.809 1.00 69.75 87 ALA A CA 1
ATOM 692 C C . ALA A 1 87 ? 1.892 -15.490 12.280 1.00 69.75 87 ALA A C 1
ATOM 694 O O . ALA A 1 87 ? 1.091 -15.112 13.135 1.00 69.75 87 ALA A O 1
ATOM 695 N N . HIS A 1 88 ? 1.844 -16.711 11.743 1.00 73.75 88 HIS A N 1
ATOM 696 C CA . HIS A 1 88 ? 0.992 -17.769 12.281 1.00 73.75 88 HIS A CA 1
ATOM 697 C C . HIS A 1 88 ? 1.372 -18.067 13.738 1.00 73.75 88 HIS A C 1
ATOM 699 O O . HIS A 1 88 ? 0.534 -17.916 14.624 1.00 73.75 88 HIS A O 1
ATOM 705 N N . ASP A 1 89 ? 2.655 -18.318 14.001 1.00 75.56 89 ASP A N 1
ATOM 706 C CA . ASP A 1 89 ? 3.161 -18.613 15.348 1.00 75.56 89 ASP A CA 1
ATOM 707 C C . ASP A 1 89 ? 2.884 -17.460 16.331 1.00 75.56 89 ASP A C 1
ATOM 709 O O . ASP A 1 89 ? 2.450 -17.663 17.466 1.00 75.56 89 ASP A O 1
ATOM 713 N N . PHE A 1 90 ? 3.061 -16.209 15.887 1.00 80.56 90 PHE A N 1
ATOM 714 C CA . PHE A 1 90 ? 2.711 -15.041 16.700 1.00 80.56 90 PHE A CA 1
ATOM 715 C C . PHE A 1 90 ? 1.214 -14.959 17.012 1.00 80.56 90 PHE A C 1
ATOM 717 O O . PHE A 1 90 ? 0.854 -14.567 18.123 1.00 80.56 90 PHE A O 1
ATOM 724 N N . ASN A 1 91 ? 0.339 -15.291 16.059 1.00 80.38 91 ASN A N 1
ATOM 725 C CA . ASN A 1 91 ? -1.103 -15.296 16.303 1.00 80.38 91 ASN A CA 1
ATOM 726 C C . ASN A 1 91 ? -1.496 -16.365 17.324 1.00 80.38 91 ASN A C 1
ATOM 728 O O . ASN A 1 91 ? -2.368 -16.088 18.146 1.00 80.38 91 ASN A O 1
ATOM 732 N N . ASN A 1 92 ? -0.834 -17.521 17.322 1.00 78.56 92 ASN A N 1
ATOM 733 C CA . ASN A 1 92 ? -1.094 -18.588 18.285 1.00 78.56 92 ASN A CA 1
ATOM 734 C C . ASN A 1 92 ? -0.690 -18.167 19.704 1.00 78.56 92 ASN A C 1
ATOM 736 O O . ASN A 1 92 ? -1.502 -18.214 20.631 1.00 78.56 92 ASN A O 1
ATOM 740 N N . ILE A 1 93 ? 0.507 -17.591 19.853 1.00 86.31 93 ILE A N 1
ATOM 741 C CA . ILE A 1 93 ? 0.976 -17.031 21.129 1.00 86.31 93 ILE A CA 1
ATOM 742 C C . ILE A 1 93 ? 0.040 -15.917 21.622 1.00 86.31 93 ILE A C 1
ATOM 744 O O . ILE A 1 93 ? -0.360 -15.896 22.787 1.00 86.31 93 ILE A O 1
ATOM 748 N N . LEU A 1 94 ? -0.329 -14.978 20.744 1.00 87.38 94 LEU A N 1
ATOM 749 C CA . LEU A 1 94 ? -1.228 -13.877 21.097 1.00 87.38 94 LEU A CA 1
ATOM 750 C C . LEU A 1 94 ? -2.639 -14.361 21.434 1.00 87.38 94 LEU A C 1
ATOM 752 O O . LEU A 1 94 ? -3.267 -13.782 22.317 1.00 87.38 94 LEU A O 1
ATOM 756 N N . GLY A 1 95 ? -3.127 -15.401 20.755 1.00 82.00 95 GLY A N 1
ATOM 757 C CA . GLY A 1 95 ? -4.413 -16.035 21.028 1.00 82.00 95 GLY A CA 1
ATOM 758 C C . GLY A 1 95 ? -4.472 -16.576 22.451 1.00 82.00 95 GLY A C 1
ATOM 759 O O . GLY A 1 95 ? -5.375 -16.208 23.200 1.00 82.00 95 GLY A O 1
ATOM 760 N N . ALA A 1 96 ? -3.454 -17.339 22.856 1.00 83.25 96 ALA A N 1
ATOM 761 C CA . ALA A 1 96 ? -3.332 -17.847 24.219 1.00 83.25 96 ALA A CA 1
ATOM 762 C C . ALA A 1 96 ? -3.265 -16.722 25.265 1.00 83.25 96 ALA A C 1
ATOM 764 O O . ALA A 1 96 ? -4.006 -16.738 26.250 1.00 83.25 96 ALA A O 1
ATOM 765 N N . ILE A 1 97 ? -2.407 -15.715 25.048 1.00 88.38 97 ILE A N 1
ATOM 766 C CA . ILE A 1 97 ? -2.266 -14.573 25.969 1.00 88.38 97 ILE A CA 1
ATOM 767 C C . ILE A 1 97 ? -3.602 -13.845 26.130 1.00 88.38 97 ILE A C 1
ATOM 769 O O . ILE A 1 97 ? -3.998 -13.532 27.253 1.00 88.38 97 ILE A O 1
ATOM 773 N N . LEU A 1 98 ? -4.295 -13.580 25.020 1.00 89.19 98 LEU A N 1
ATOM 774 C CA . LEU A 1 98 ? -5.564 -12.864 25.030 1.00 89.19 98 LEU A CA 1
ATOM 775 C C . LEU A 1 98 ? -6.652 -13.682 25.733 1.00 89.19 98 LEU A C 1
ATOM 777 O O . LEU A 1 98 ? -7.322 -13.141 26.607 1.00 89.19 98 LEU A O 1
ATOM 781 N N . GLY A 1 99 ? -6.767 -14.977 25.431 1.00 85.06 99 GLY A N 1
ATOM 782 C CA . GLY A 1 99 ? -7.776 -15.845 26.034 1.00 85.06 99 GLY A CA 1
ATOM 783 C C . GLY A 1 99 ? -7.604 -16.013 27.545 1.00 85.06 99 GLY A C 1
ATOM 784 O O . GLY A 1 99 ? -8.572 -15.883 28.295 1.00 85.06 99 GLY A O 1
ATOM 785 N N . TYR A 1 100 ? -6.374 -16.212 28.033 1.00 89.88 100 TYR A N 1
ATOM 786 C CA . TYR A 1 100 ? -6.117 -16.219 29.478 1.00 89.88 100 TYR A CA 1
ATOM 787 C C . TYR A 1 100 ? -6.355 -14.854 30.121 1.00 89.88 100 TYR A C 1
ATOM 789 O O . TYR A 1 100 ? -6.898 -14.784 31.225 1.00 89.88 100 TYR A O 1
ATOM 797 N N . ALA A 1 101 ? -5.986 -13.763 29.447 1.00 91.12 101 ALA A N 1
ATOM 798 C CA . ALA A 1 101 ? -6.221 -12.427 29.972 1.00 91.12 101 ALA A CA 1
ATOM 799 C C . ALA A 1 101 ? -7.718 -12.100 30.076 1.00 91.12 101 ALA A C 1
ATOM 801 O O . ALA A 1 101 ? -8.132 -11.523 31.079 1.00 91.12 101 ALA A O 1
ATOM 802 N N . GLU A 1 102 ? -8.534 -12.510 29.103 1.00 89.00 102 GLU A N 1
ATOM 803 C CA . GLU A 1 102 ? -9.997 -12.377 29.122 1.00 89.00 102 GLU A CA 1
ATOM 804 C C . GLU A 1 102 ? -10.627 -13.206 30.252 1.00 89.00 102 GLU A C 1
ATOM 806 O O . GLU A 1 102 ? -11.443 -12.683 31.012 1.00 89.00 102 GLU A O 1
ATOM 811 N N . MET A 1 103 ? -10.164 -14.443 30.461 1.00 87.56 103 MET A N 1
ATOM 812 C CA . MET A 1 103 ? -10.603 -15.284 31.582 1.00 87.56 103 MET A CA 1
ATOM 813 C C . MET A 1 103 ? -10.304 -14.654 32.952 1.00 87.56 103 MET A C 1
ATOM 815 O O . MET A 1 103 ? -11.172 -14.618 33.828 1.00 87.56 103 MET A O 1
ATOM 819 N N . VAL A 1 104 ? -9.094 -14.113 33.136 1.00 91.31 104 VAL A N 1
ATOM 820 C CA . VAL A 1 104 ? -8.709 -13.391 34.363 1.00 91.31 104 VAL A CA 1
ATOM 821 C C . VAL A 1 104 ? -9.498 -12.090 34.503 1.00 91.31 104 VAL A C 1
ATOM 823 O O . VAL A 1 104 ? -9.858 -11.703 35.616 1.00 91.31 104 VAL A O 1
ATOM 826 N N . GLN A 1 105 ? -9.794 -11.414 33.390 1.00 90.75 105 GLN A N 1
ATOM 827 C CA . GLN A 1 105 ? -10.675 -10.253 33.356 1.00 90.75 105 GLN A CA 1
ATOM 828 C C . GLN A 1 105 ? -12.019 -10.610 33.994 1.00 90.75 105 GLN A C 1
ATOM 830 O O . GLN A 1 105 ? -12.426 -9.935 34.940 1.00 90.75 105 GLN A O 1
ATOM 835 N N . GLU A 1 106 ? -12.699 -11.642 33.488 1.00 85.75 106 GLU A N 1
ATOM 836 C CA . GLU A 1 106 ? -14.032 -12.072 33.931 1.00 85.75 106 GLU A CA 1
ATOM 837 C C . GLU A 1 106 ? -14.086 -12.387 35.427 1.00 85.75 106 GLU A C 1
ATOM 839 O O . GLU A 1 106 ? -15.023 -11.959 36.104 1.00 85.75 106 GLU A O 1
ATOM 844 N N . ASP A 1 107 ? -13.045 -13.032 35.955 1.00 87.19 107 ASP A N 1
ATOM 845 C CA . ASP A 1 107 ? -12.945 -13.385 37.376 1.00 87.19 107 ASP A CA 1
ATOM 846 C C . ASP A 1 107 ? -12.557 -12.188 38.267 1.00 87.19 107 ASP A C 1
ATOM 848 O O . ASP A 1 107 ? -12.708 -12.224 39.493 1.00 87.19 107 ASP A O 1
ATOM 852 N N . SER A 1 108 ? -12.041 -11.106 37.672 1.00 87.19 108 SER A N 1
ATOM 853 C CA . SER A 1 108 ? -11.564 -9.935 38.406 1.00 87.19 108 SER A CA 1
ATOM 854 C C . SER A 1 108 ? -12.719 -9.045 38.882 1.00 87.19 108 SER A C 1
ATOM 856 O O . SER A 1 108 ? -13.539 -8.597 38.072 1.00 87.19 108 SER A O 1
ATOM 858 N N . PRO A 1 109 ? -12.744 -8.643 40.170 1.00 88.44 109 PRO A N 1
ATOM 859 C CA . PRO A 1 109 ? -13.725 -7.685 40.667 1.00 88.44 109 PRO A CA 1
ATOM 860 C C . PRO A 1 109 ? -13.664 -6.356 39.903 1.00 88.44 109 PRO A C 1
ATOM 862 O O . PRO A 1 109 ? -12.581 -5.793 39.688 1.00 88.44 109 PRO A O 1
ATOM 865 N N . LYS A 1 110 ? -14.832 -5.818 39.531 1.00 83.19 110 LYS A N 1
ATOM 866 C CA . LYS A 1 110 ? -14.940 -4.516 38.855 1.00 83.19 110 LYS A CA 1
ATOM 867 C C . LYS A 1 110 ? -14.307 -3.413 39.714 1.00 83.19 110 LYS A C 1
ATOM 869 O O . LYS A 1 110 ? -14.619 -3.294 40.895 1.00 83.19 110 LYS A O 1
ATOM 874 N N . GLY A 1 111 ? -13.434 -2.602 39.112 1.00 81.38 111 GLY A N 1
ATOM 875 C CA . GLY A 1 111 ? -12.736 -1.501 39.792 1.00 81.38 111 GLY A CA 1
ATOM 876 C C . GLY A 1 111 ? -11.495 -1.907 40.600 1.00 81.38 111 GLY A C 1
ATOM 877 O O . GLY A 1 111 ? -10.903 -1.051 41.251 1.00 81.38 111 GLY A O 1
ATOM 878 N N . SER A 1 112 ? -11.086 -3.180 40.566 1.00 89.56 112 SER A N 1
ATOM 879 C CA . SER A 1 112 ? -9.822 -3.623 41.168 1.00 89.56 112 SER A CA 1
ATOM 880 C C . SER A 1 112 ? -8.606 -3.200 40.334 1.00 89.56 112 SER A C 1
ATOM 882 O O . SER A 1 112 ? -8.691 -3.046 39.115 1.00 89.56 112 SER A O 1
ATOM 884 N N . THR A 1 113 ? -7.447 -3.060 40.985 1.00 86.69 113 THR A N 1
ATOM 885 C CA . THR A 1 113 ? -6.160 -2.840 40.300 1.00 86.69 113 THR A CA 1
ATOM 886 C C . THR A 1 113 ? -5.835 -3.985 39.341 1.00 86.69 113 THR A C 1
ATOM 888 O O . THR A 1 113 ? -5.447 -3.728 38.210 1.00 86.69 113 THR A O 1
ATOM 891 N N . MET A 1 114 ? -6.135 -5.229 39.728 1.00 88.44 114 MET A N 1
ATOM 892 C CA . MET A 1 114 ? -5.970 -6.421 38.887 1.00 88.44 114 MET A CA 1
ATOM 893 C C . MET A 1 114 ? -6.765 -6.339 37.574 1.00 88.44 114 MET A C 1
ATOM 895 O O . MET A 1 114 ? -6.228 -6.654 36.515 1.00 88.44 114 MET A O 1
ATOM 899 N N . ARG A 1 115 ? -8.014 -5.845 37.617 1.00 88.56 115 ARG A N 1
ATOM 900 C CA . ARG A 1 115 ? -8.813 -5.594 36.405 1.00 88.56 115 ARG A CA 1
ATOM 901 C C . ARG A 1 115 ? -8.161 -4.523 35.521 1.00 88.56 115 ARG A C 1
ATOM 903 O O . ARG A 1 115 ? -8.110 -4.685 34.311 1.00 88.56 115 ARG A O 1
ATOM 910 N N . SER A 1 116 ? -7.630 -3.449 36.105 1.00 83.69 116 SER A N 1
ATOM 911 C CA . SER A 1 116 ? -6.926 -2.405 35.340 1.00 83.69 116 SER A CA 1
ATOM 912 C C . SER A 1 116 ? -5.635 -2.917 34.685 1.00 83.69 116 SER A C 1
ATOM 914 O O . SER A 1 116 ? -5.315 -2.543 33.552 1.00 83.69 116 SER A O 1
ATOM 916 N N . ASP A 1 117 ? -4.891 -3.773 35.385 1.00 87.25 117 ASP A N 1
ATOM 917 C CA . ASP A 1 117 ? -3.655 -4.370 34.879 1.00 87.25 117 ASP A CA 1
ATOM 918 C C . ASP A 1 117 ? -3.959 -5.337 33.727 1.00 87.25 117 ASP A C 1
ATOM 920 O O . ASP A 1 117 ? -3.332 -5.258 32.668 1.00 87.25 117 ASP A O 1
ATOM 924 N N . ILE A 1 118 ? -4.984 -6.185 33.874 1.00 93.25 118 ILE A N 1
ATOM 925 C CA . ILE A 1 118 ? -5.356 -7.147 32.832 1.00 93.25 118 ILE A CA 1
ATOM 926 C C . ILE A 1 118 ? -5.991 -6.473 31.606 1.00 93.25 118 ILE A C 1
ATOM 928 O O . ILE A 1 118 ? -5.690 -6.852 30.476 1.00 93.25 118 ILE A O 1
ATOM 932 N N . ASP A 1 119 ? -6.741 -5.380 31.791 1.00 83.19 119 ASP A N 1
ATOM 933 C CA . ASP A 1 119 ? -7.220 -4.533 30.690 1.00 83.19 119 ASP A CA 1
ATOM 934 C C . ASP A 1 119 ? -6.049 -3.959 29.872 1.00 83.19 119 ASP A C 1
ATOM 936 O O . ASP A 1 119 ? -6.147 -3.793 28.652 1.00 83.19 119 ASP A O 1
ATOM 940 N N . SER A 1 120 ? -4.926 -3.657 30.528 1.00 83.06 120 SER A N 1
ATOM 941 C CA . SER A 1 120 ? -3.718 -3.153 29.866 1.00 83.06 120 SER A CA 1
ATOM 942 C C . SER A 1 120 ? -3.004 -4.252 29.074 1.00 83.06 120 SER A C 1
ATOM 944 O O . SER A 1 120 ? -2.558 -3.997 27.953 1.00 83.06 120 SER A O 1
ATOM 946 N N . VAL A 1 121 ? -2.957 -5.481 29.601 1.00 89.75 121 VAL A N 1
ATOM 947 C CA . VAL A 1 121 ? -2.427 -6.663 28.895 1.00 89.75 121 VAL A CA 1
ATOM 948 C C . VAL A 1 121 ? -3.256 -6.978 27.647 1.00 89.75 121 VAL A C 1
ATOM 950 O O . VAL A 1 121 ? -2.687 -7.182 26.572 1.00 89.75 121 VAL A O 1
ATOM 953 N N . ILE A 1 122 ? -4.587 -6.947 27.755 1.00 85.44 122 ILE A N 1
ATOM 954 C CA . ILE A 1 122 ? -5.509 -7.164 26.628 1.00 85.44 122 ILE A CA 1
ATOM 955 C C . ILE A 1 122 ? -5.270 -6.117 25.533 1.00 85.44 122 ILE A C 1
ATOM 957 O O . ILE A 1 122 ? -5.051 -6.475 24.374 1.00 85.44 122 ILE A O 1
ATOM 961 N N . LYS A 1 123 ? -5.213 -4.828 25.898 1.00 72.88 123 LYS A N 1
ATOM 962 C CA . LYS A 1 123 ? -4.934 -3.736 24.947 1.00 72.88 123 LYS A CA 1
ATOM 963 C C . LYS A 1 123 ? -3.578 -3.892 24.256 1.00 72.88 123 LYS A C 1
ATOM 965 O O . LYS A 1 123 ? -3.478 -3.688 23.047 1.00 72.88 123 LYS A O 1
ATOM 970 N N . ALA A 1 124 ? -2.532 -4.246 25.003 1.00 71.00 124 ALA A N 1
ATOM 971 C CA . ALA A 1 124 ? -1.202 -4.468 24.440 1.00 71.00 124 ALA A CA 1
ATOM 972 C C . ALA A 1 124 ? -1.183 -5.663 23.471 1.00 71.00 124 ALA A C 1
ATOM 974 O O . ALA A 1 124 ? -0.593 -5.572 22.395 1.00 71.00 124 ALA A O 1
ATOM 975 N N . SER A 1 125 ? -1.884 -6.745 23.814 1.00 82.19 125 SER A N 1
ATOM 976 C CA . SER A 1 125 ? -1.989 -7.953 22.985 1.00 82.19 125 SER A CA 1
ATOM 977 C C . SER A 1 125 ? -2.783 -7.698 21.701 1.00 82.19 125 SER A C 1
ATOM 979 O O . SER A 1 125 ? -2.384 -8.138 20.625 1.00 82.19 125 SER A O 1
ATOM 981 N N . GLN A 1 126 ? -3.856 -6.905 21.770 1.00 74.50 126 GLN A N 1
ATOM 982 C CA . GLN A 1 126 ? -4.611 -6.460 20.593 1.00 74.50 126 GLN A CA 1
ATOM 983 C C . GLN A 1 126 ? -3.757 -5.588 19.666 1.00 74.50 126 GLN A C 1
ATOM 985 O O . GLN A 1 126 ? -3.743 -5.815 18.457 1.00 74.50 126 GLN A O 1
ATOM 990 N N . ARG A 1 127 ? -2.960 -4.667 20.222 1.00 62.06 127 ARG A N 1
ATOM 991 C CA . ARG A 1 127 ? -1.995 -3.881 19.438 1.00 62.06 127 ARG A CA 1
ATOM 992 C C . ARG A 1 127 ? -0.929 -4.763 18.778 1.00 62.06 127 ARG A C 1
ATOM 994 O O . ARG A 1 127 ? -0.566 -4.533 17.628 1.00 62.06 127 ARG A O 1
ATOM 1001 N N . ALA A 1 128 ? -0.427 -5.781 19.475 1.00 70.25 128 ALA A N 1
ATOM 1002 C CA . ALA A 1 128 ? 0.518 -6.735 18.896 1.00 70.25 128 ALA A CA 1
ATOM 1003 C C . ALA A 1 128 ? -0.118 -7.548 17.752 1.00 70.25 128 ALA A C 1
ATOM 1005 O O . ALA A 1 128 ? 0.502 -7.717 16.704 1.00 70.25 128 ALA A O 1
ATOM 1006 N N . LYS A 1 129 ? -1.384 -7.959 17.897 1.00 72.06 129 LYS A N 1
ATOM 1007 C CA . LYS A 1 129 ? -2.156 -8.632 16.838 1.00 72.06 129 LYS A CA 1
ATOM 1008 C C . LYS A 1 129 ? -2.305 -7.759 15.591 1.00 72.06 129 LYS A C 1
ATOM 1010 O O . LYS A 1 129 ? -2.199 -8.261 14.474 1.00 72.06 129 LYS A O 1
ATOM 1015 N N . GLU A 1 130 ? -2.516 -6.454 15.757 1.00 63.72 130 GLU A N 1
ATOM 1016 C CA . GLU A 1 130 ? -2.556 -5.504 14.637 1.00 63.72 130 GLU A CA 1
ATOM 1017 C C . GLU A 1 130 ? -1.211 -5.418 13.897 1.00 63.72 130 GLU A C 1
ATOM 1019 O O . GLU A 1 130 ? -1.192 -5.445 12.667 1.00 63.72 130 GLU A O 1
ATOM 1024 N N . LEU A 1 131 ? -0.082 -5.398 14.616 1.00 62.78 131 LEU A N 1
ATOM 1025 C CA . LEU A 1 131 ? 1.255 -5.403 14.004 1.00 62.78 131 LEU A CA 1
ATOM 1026 C C . LEU A 1 131 ? 1.519 -6.690 13.210 1.00 62.78 131 LEU A C 1
ATOM 1028 O O . LEU A 1 131 ? 2.030 -6.644 12.092 1.00 62.78 131 LEU A O 1
ATOM 1032 N N . VAL A 1 132 ? 1.118 -7.842 13.749 1.00 66.94 132 VAL A N 1
ATOM 1033 C CA . VAL A 1 132 ? 1.247 -9.139 13.066 1.00 66.94 132 VAL A CA 1
ATOM 1034 C C . VAL A 1 132 ? 0.366 -9.188 11.813 1.00 66.94 132 VAL A C 1
ATOM 1036 O O . VAL A 1 132 ? 0.815 -9.650 10.764 1.00 66.94 132 VAL A O 1
ATOM 1039 N N . LYS A 1 133 ? -0.854 -8.633 11.866 1.00 60.59 133 LYS A N 1
ATOM 1040 C CA . LYS A 1 133 ? -1.714 -8.471 10.681 1.00 60.59 133 LYS A CA 1
ATOM 1041 C C . LYS A 1 133 ? -1.062 -7.610 9.597 1.00 60.59 133 LYS A C 1
ATOM 1043 O O . LYS A 1 133 ? -1.185 -7.945 8.423 1.00 60.59 133 LYS A O 1
ATOM 1048 N N . GLN A 1 134 ? -0.357 -6.538 9.960 1.00 54.66 134 GLN A N 1
ATOM 1049 C CA . GLN A 1 134 ? 0.368 -5.700 8.994 1.00 54.66 134 GLN A CA 1
ATOM 1050 C C . GLN A 1 134 ? 1.529 -6.458 8.330 1.00 54.66 134 GLN A C 1
ATOM 1052 O O . GLN A 1 134 ? 1.732 -6.332 7.123 1.00 54.66 134 GLN A O 1
ATOM 1057 N N . ILE A 1 135 ? 2.247 -7.296 9.088 1.00 57.38 135 ILE A N 1
ATOM 1058 C CA . ILE A 1 135 ? 3.295 -8.181 8.549 1.00 57.38 135 ILE A CA 1
ATOM 1059 C C . ILE A 1 135 ? 2.687 -9.220 7.594 1.00 57.38 135 ILE A C 1
ATOM 1061 O O . ILE A 1 135 ? 3.218 -9.439 6.505 1.00 57.38 135 ILE A O 1
ATOM 1065 N N . LEU A 1 136 ? 1.541 -9.811 7.953 1.00 57.00 136 LEU A N 1
ATOM 1066 C CA . LEU A 1 136 ? 0.802 -10.737 7.088 1.00 57.00 136 LEU A CA 1
ATOM 1067 C C . LEU A 1 136 ? 0.314 -10.073 5.805 1.00 57.00 136 LEU A C 1
ATOM 1069 O O . LEU A 1 136 ? 0.458 -10.663 4.742 1.00 57.00 136 LEU A O 1
ATOM 1073 N N . ALA A 1 137 ? -0.222 -8.855 5.884 1.00 53.31 137 ALA A N 1
ATOM 1074 C CA . ALA A 1 137 ? -0.684 -8.102 4.717 1.00 53.31 137 ALA A CA 1
ATOM 1075 C C . ALA A 1 137 ? 0.456 -7.798 3.729 1.00 53.31 137 ALA A C 1
ATOM 1077 O O . ALA A 1 137 ? 0.235 -7.724 2.526 1.00 53.31 137 ALA A O 1
ATOM 1078 N N . PHE A 1 138 ? 1.684 -7.655 4.228 1.00 51.34 138 PHE A N 1
ATOM 1079 C CA . PHE A 1 138 ? 2.880 -7.499 3.402 1.00 51.34 138 PHE A CA 1
ATOM 1080 C C . PHE A 1 138 ? 3.377 -8.827 2.802 1.00 51.34 138 PHE A C 1
ATOM 1082 O O . PHE A 1 138 ? 3.922 -8.853 1.702 1.00 51.34 138 PHE A O 1
ATOM 1089 N N . SER A 1 139 ? 3.203 -9.925 3.540 1.00 47.41 139 SER A N 1
ATOM 1090 C CA . SER A 1 139 ? 3.663 -11.279 3.206 1.00 47.41 139 SER A CA 1
ATOM 1091 C C . SER A 1 139 ? 2.758 -12.006 2.210 1.00 47.41 139 SER A C 1
ATOM 1093 O O . SER A 1 139 ? 3.227 -12.757 1.353 1.00 47.41 139 SER A O 1
ATOM 1095 N N . ARG A 1 140 ? 1.451 -11.788 2.335 1.00 49.59 140 ARG A N 1
ATOM 1096 C CA . ARG A 1 140 ? 0.422 -12.452 1.552 1.00 49.59 140 ARG A CA 1
ATOM 1097 C C . ARG A 1 140 ? 0.273 -11.783 0.188 1.00 49.59 140 ARG A C 1
ATOM 1099 O O . ARG A 1 140 ? -0.546 -10.891 0.005 1.00 49.59 140 ARG A O 1
ATOM 1106 N N . GLN A 1 141 ? 0.966 -12.313 -0.816 1.00 43.44 141 GLN A N 1
ATOM 1107 C CA . GLN A 1 141 ? 0.315 -12.488 -2.116 1.00 43.44 141 GLN A CA 1
ATOM 1108 C C . GLN A 1 141 ? -0.654 -13.677 -1.981 1.00 43.44 141 GLN A C 1
ATOM 1110 O O . GLN A 1 141 ? -0.320 -14.791 -2.366 1.00 43.44 141 GLN A O 1
ATOM 1115 N N . THR A 1 142 ? -1.830 -13.497 -1.373 1.00 41.44 142 THR A N 1
ATOM 1116 C CA . THR A 1 142 ? -2.877 -14.540 -1.390 1.00 41.44 142 THR A CA 1
ATOM 1117 C C . THR A 1 142 ? -4.079 -14.093 -2.195 1.00 41.44 142 THR A C 1
ATOM 1119 O O . THR A 1 142 ? -4.416 -12.912 -2.215 1.00 41.44 142 THR A O 1
ATOM 1122 N N . VAL A 1 143 ? -4.669 -15.089 -2.863 1.00 43.62 143 VAL A N 1
ATOM 1123 C CA . VAL A 1 143 ? -5.945 -15.112 -3.588 1.00 43.62 143 VAL A CA 1
ATOM 1124 C C . VAL A 1 143 ? -6.856 -13.955 -3.187 1.00 43.62 143 VAL A C 1
ATOM 1126 O O . VAL A 1 143 ? -7.318 -13.866 -2.055 1.00 43.62 143 VAL A O 1
ATOM 1129 N N . THR A 1 144 ? -7.062 -13.057 -4.141 1.00 52.81 144 THR A N 1
ATOM 1130 C CA . THR A 1 144 ? -7.931 -11.893 -4.019 1.00 52.81 144 THR A CA 1
ATOM 1131 C C . THR A 1 144 ? -9.382 -12.373 -3.941 1.00 52.81 144 THR A C 1
ATOM 1133 O O . THR A 1 144 ? -9.889 -12.896 -4.931 1.00 52.81 144 THR A O 1
ATOM 1136 N N . GLU A 1 145 ? -10.050 -12.228 -2.795 1.00 64.19 145 GLU A N 1
ATOM 1137 C CA . GLU A 1 145 ? -11.509 -12.398 -2.709 1.00 64.19 145 GLU A CA 1
ATOM 1138 C C . GLU A 1 145 ? -12.173 -11.059 -3.034 1.00 64.19 145 GLU A C 1
ATOM 1140 O O . GLU A 1 145 ? -12.525 -10.266 -2.159 1.00 64.19 145 GLU A O 1
ATOM 1145 N N . GLU A 1 146 ? -12.283 -10.776 -4.330 1.00 76.75 146 GLU A N 1
ATOM 1146 C CA . GLU A 1 146 ? -13.020 -9.612 -4.811 1.00 76.75 146 GLU A CA 1
ATOM 1147 C C . GLU A 1 146 ? -14.512 -9.828 -4.548 1.00 76.75 146 GLU A C 1
ATOM 1149 O O . GLU A 1 146 ? -15.093 -10.847 -4.929 1.00 76.75 146 GLU A O 1
ATOM 1154 N N . ARG A 1 147 ? -15.140 -8.865 -3.875 1.00 80.88 147 ARG A N 1
ATOM 1155 C CA . ARG A 1 147 ? -16.577 -8.878 -3.602 1.00 80.88 147 ARG A CA 1
ATOM 1156 C C . ARG A 1 147 ? -17.161 -7.484 -3.752 1.00 80.88 147 ARG A C 1
ATOM 1158 O O . ARG A 1 147 ? -16.449 -6.484 -3.663 1.00 80.88 147 ARG A O 1
ATOM 1165 N N . VAL A 1 148 ? -18.472 -7.419 -3.959 1.00 86.94 148 VAL A N 1
ATOM 1166 C CA . VAL A 1 148 ? -19.198 -6.147 -3.917 1.00 86.94 148 VAL A CA 1
ATOM 1167 C C . VAL A 1 148 ? -19.172 -5.634 -2.480 1.00 86.94 148 VAL A C 1
ATOM 1169 O O . VAL A 1 148 ? -19.577 -6.336 -1.553 1.00 86.94 148 VAL A O 1
ATOM 1172 N N . LEU A 1 149 ? -18.659 -4.424 -2.279 1.00 87.19 149 LEU A N 1
ATOM 1173 C CA . LEU A 1 149 ? -18.518 -3.823 -0.959 1.00 87.19 149 LEU A CA 1
ATOM 1174 C C . LEU A 1 149 ? -18.816 -2.326 -0.982 1.00 87.19 149 LEU A C 1
ATOM 1176 O O . LEU A 1 149 ? -18.701 -1.657 -2.008 1.00 87.19 149 LEU A O 1
ATOM 1180 N N . GLN A 1 150 ? -19.173 -1.799 0.189 1.00 89.25 150 GLN A N 1
ATOM 1181 C CA . GLN A 1 150 ? -19.353 -0.370 0.424 1.00 89.25 150 GLN A CA 1
ATOM 1182 C C . GLN A 1 150 ? -18.063 0.203 1.051 1.00 89.25 150 GLN A C 1
ATOM 1184 O O . GLN A 1 150 ? -17.803 -0.050 2.235 1.00 89.25 150 GLN A O 1
ATOM 1189 N N . PRO A 1 151 ? -17.235 0.957 0.295 1.00 91.69 151 PRO A N 1
ATOM 1190 C CA . PRO A 1 151 ? -15.929 1.427 0.763 1.00 91.69 151 PRO A CA 1
ATOM 1191 C C . PRO A 1 151 ? -16.024 2.347 1.986 1.00 91.69 151 PRO A C 1
ATOM 1193 O O . PRO A 1 151 ? -15.095 2.387 2.794 1.00 91.69 151 PRO A O 1
ATOM 1196 N N . ALA A 1 152 ? -17.160 3.025 2.189 1.00 88.94 152 ALA A N 1
ATOM 1197 C CA . ALA A 1 152 ? -17.375 3.906 3.333 1.00 88.94 152 ALA A CA 1
ATOM 1198 C C . ALA A 1 152 ? -17.158 3.218 4.694 1.00 88.94 152 ALA A C 1
ATOM 1200 O O . ALA A 1 152 ? -16.611 3.836 5.611 1.00 88.94 152 ALA A O 1
ATOM 1201 N N . PHE A 1 153 ? -17.555 1.947 4.843 1.00 83.88 153 PHE A N 1
ATOM 1202 C CA . PHE A 1 153 ? -17.391 1.218 6.108 1.00 83.88 153 PHE A CA 1
ATOM 1203 C C . PHE A 1 153 ? -15.922 0.907 6.401 1.00 83.88 153 PHE A C 1
ATOM 1205 O O . PHE A 1 153 ? -15.456 1.149 7.514 1.00 83.88 153 PHE A O 1
ATOM 1212 N N . ILE A 1 154 ? -15.180 0.465 5.384 1.00 83.38 154 ILE A N 1
ATOM 1213 C CA . ILE A 1 154 ? -13.753 0.134 5.495 1.00 83.38 154 ILE A CA 1
ATOM 1214 C C . ILE A 1 154 ? -12.938 1.394 5.799 1.00 83.38 154 ILE A C 1
ATOM 1216 O O . ILE A 1 154 ? -12.062 1.378 6.663 1.00 83.38 154 ILE A O 1
ATOM 1220 N N . ILE A 1 155 ? -13.252 2.512 5.136 1.00 87.19 155 ILE A N 1
ATOM 1221 C CA . ILE A 1 155 ? -12.571 3.790 5.367 1.00 87.19 155 ILE A CA 1
ATOM 1222 C C . ILE A 1 155 ? -12.813 4.275 6.799 1.00 87.19 155 ILE A C 1
ATOM 1224 O O . ILE A 1 155 ? -11.865 4.658 7.482 1.00 87.19 155 ILE A O 1
ATOM 1228 N N . LYS A 1 156 ? -14.054 4.207 7.298 1.00 82.31 156 LYS A N 1
ATOM 1229 C CA . LYS A 1 156 ? -14.369 4.587 8.686 1.00 82.31 156 LYS A CA 1
ATOM 1230 C C . LYS A 1 156 ? -13.637 3.717 9.709 1.00 82.31 156 LYS A C 1
ATOM 1232 O O . LYS A 1 156 ? -13.151 4.241 10.712 1.00 82.31 156 LYS A O 1
ATOM 1237 N N . GLU A 1 157 ? -13.540 2.413 9.463 1.00 74.81 157 GLU A N 1
ATOM 1238 C CA . GLU A 1 157 ? -12.774 1.498 10.313 1.00 74.81 157 GLU A CA 1
ATOM 1239 C C . GLU A 1 157 ? -11.280 1.855 10.314 1.00 74.81 157 GLU A C 1
ATOM 1241 O O . GLU A 1 157 ? -10.688 2.032 11.382 1.00 74.81 157 GLU A O 1
ATOM 1246 N N . ALA A 1 158 ? -10.691 2.061 9.134 1.00 75.19 158 ALA A N 1
ATOM 1247 C CA . ALA A 1 158 ? -9.293 2.455 8.996 1.00 75.19 158 ALA A CA 1
ATOM 1248 C C . ALA A 1 158 ? -9.000 3.789 9.703 1.00 75.19 158 ALA A C 1
ATOM 1250 O O . ALA A 1 158 ? -8.011 3.894 10.427 1.00 75.19 158 ALA A O 1
ATOM 1251 N N . ILE A 1 159 ? -9.882 4.789 9.584 1.00 79.88 159 ILE A N 1
ATOM 1252 C CA . ILE A 1 159 ? -9.752 6.078 10.288 1.00 79.88 159 ILE A CA 1
ATOM 1253 C C . ILE A 1 159 ? -9.761 5.884 11.808 1.00 79.88 159 ILE A C 1
ATOM 1255 O O . ILE A 1 159 ? -8.956 6.495 12.515 1.00 79.88 159 ILE A O 1
ATOM 1259 N N . LYS A 1 160 ? -10.639 5.015 12.325 1.00 73.31 160 LYS A N 1
ATOM 1260 C CA . LYS A 1 160 ? -10.705 4.705 13.760 1.00 73.31 160 LYS A CA 1
ATOM 1261 C C . LYS A 1 160 ? -9.388 4.105 14.265 1.00 73.31 160 LYS A C 1
ATOM 1263 O O . LYS A 1 160 ? -8.905 4.521 15.318 1.00 73.31 160 LYS A O 1
ATOM 1268 N N . MET A 1 161 ? -8.790 3.182 13.510 1.00 66.44 161 MET A N 1
ATOM 1269 C CA . MET A 1 161 ? -7.483 2.591 13.835 1.00 66.44 161 MET A CA 1
ATOM 1270 C C . MET A 1 161 ? -6.339 3.611 13.716 1.00 66.44 161 MET A C 1
ATOM 1272 O O . MET A 1 161 ? -5.481 3.709 14.595 1.00 66.44 161 MET A O 1
ATOM 1276 N N . LEU A 1 162 ? -6.348 4.433 12.664 1.00 73.88 162 LEU A N 1
ATOM 1277 C CA . LEU A 1 162 ? -5.359 5.491 12.449 1.00 73.88 162 LEU A CA 1
ATOM 1278 C C . LEU A 1 162 ? -5.380 6.524 13.575 1.00 73.88 162 LEU A C 1
ATOM 1280 O O . LEU A 1 162 ? -4.330 6.948 14.048 1.00 73.88 162 LEU A O 1
ATOM 1284 N N . ARG A 1 163 ? -6.557 6.893 14.086 1.00 77.50 163 ARG A N 1
ATOM 1285 C CA . ARG A 1 163 ? -6.647 7.833 15.209 1.00 77.50 163 ARG A CA 1
ATOM 1286 C C . ARG A 1 163 ? -5.953 7.310 16.472 1.00 77.50 163 ARG A C 1
ATOM 1288 O O . ARG A 1 163 ? -5.411 8.121 17.221 1.00 77.50 163 ARG A O 1
ATOM 1295 N N . ALA A 1 164 ? -5.952 5.996 16.698 1.00 65.00 164 ALA A N 1
ATOM 1296 C CA . ALA A 1 164 ? -5.279 5.374 17.839 1.00 65.00 164 ALA A CA 1
ATOM 1297 C C . ALA A 1 164 ? -3.745 5.334 17.697 1.00 65.00 164 ALA A C 1
ATOM 1299 O O . ALA A 1 164 ? -3.043 5.200 18.698 1.00 65.00 164 ALA A O 1
ATOM 1300 N N . THR A 1 165 ? -3.224 5.451 16.473 1.00 67.81 165 THR A N 1
ATOM 1301 C CA . THR A 1 165 ? -1.787 5.348 16.168 1.00 67.81 165 THR A CA 1
ATOM 1302 C C . THR A 1 165 ? -1.135 6.697 15.868 1.00 67.81 165 THR A C 1
ATOM 1304 O O . THR A 1 165 ? 0.043 6.880 16.171 1.00 67.81 165 THR A O 1
ATOM 1307 N N . LEU A 1 166 ? -1.886 7.656 15.323 1.00 76.38 166 LEU A N 1
ATOM 1308 C CA . LEU A 1 166 ? -1.391 8.993 15.007 1.00 76.38 166 LEU A CA 1
ATOM 1309 C C . LEU A 1 166 ? -1.279 9.875 16.262 1.00 76.38 166 LEU A C 1
ATOM 1311 O O . LEU A 1 166 ? -2.195 9.878 17.095 1.00 76.38 166 LEU A O 1
ATOM 1315 N N . PRO A 1 167 ? -0.216 10.692 16.383 1.00 79.44 167 PRO A N 1
ATOM 1316 C CA . PRO A 1 167 ? -0.072 11.638 17.484 1.00 79.44 167 PRO A CA 1
ATOM 1317 C C . PRO A 1 167 ? -1.168 12.711 17.450 1.00 79.44 167 PRO A C 1
ATOM 1319 O O . PRO A 1 167 ? -1.756 13.016 16.408 1.00 79.44 167 PRO A O 1
ATOM 1322 N N . THR A 1 168 ? -1.445 13.318 18.606 1.00 84.44 168 THR A N 1
ATOM 1323 C CA . THR A 1 168 ? -2.454 14.386 18.749 1.00 84.44 168 THR A CA 1
ATOM 1324 C C . THR A 1 168 ? -2.112 15.657 17.968 1.00 84.44 168 THR A C 1
ATOM 1326 O O . THR A 1 168 ? -2.976 16.509 17.802 1.00 84.44 168 THR A O 1
ATOM 1329 N N . THR A 1 169 ? -0.884 15.771 17.457 1.00 86.94 169 THR A N 1
ATOM 1330 C CA . THR A 1 169 ? -0.422 16.842 16.562 1.00 86.94 169 THR A CA 1
ATOM 1331 C C . THR A 1 169 ? -1.010 16.760 15.150 1.00 86.94 169 THR A C 1
ATOM 1333 O O . THR A 1 169 ? -0.893 17.722 14.394 1.00 86.94 169 THR A O 1
ATOM 1336 N N . ILE A 1 170 ? -1.638 15.637 14.785 1.00 92.38 170 ILE A N 1
ATOM 1337 C CA . ILE A 1 170 ? -2.341 15.467 13.511 1.00 92.38 170 ILE A CA 1
ATOM 1338 C C . ILE A 1 170 ? -3.844 15.573 13.751 1.00 92.38 170 ILE A C 1
ATOM 1340 O O . ILE A 1 170 ? -4.424 14.726 14.435 1.00 92.38 170 ILE A O 1
ATOM 1344 N N . GLU A 1 171 ? -4.487 16.580 13.172 1.00 94.12 171 GLU A N 1
ATOM 1345 C CA . GLU A 1 171 ? -5.944 16.688 13.110 1.00 94.12 171 GLU A CA 1
ATOM 1346 C C . GLU A 1 171 ? -6.467 15.824 11.956 1.00 94.12 171 GLU A C 1
ATOM 1348 O O . GLU A 1 171 ? -5.927 15.878 10.856 1.00 94.12 171 GLU A O 1
ATOM 1353 N N . ILE A 1 172 ? -7.506 15.018 12.190 1.00 93.81 172 ILE A N 1
ATOM 1354 C CA . ILE A 1 172 ? -8.129 14.206 11.135 1.00 93.81 172 ILE A CA 1
ATOM 1355 C C . ILE A 1 172 ? -9.473 14.832 10.779 1.00 93.81 172 ILE A C 1
ATOM 1357 O O . ILE A 1 172 ? -10.382 14.856 11.611 1.00 93.81 172 ILE A O 1
ATOM 1361 N N . GLN A 1 173 ? -9.602 15.292 9.540 1.00 96.38 173 GLN A N 1
ATOM 1362 C CA . GLN A 1 173 ? -10.844 15.786 8.959 1.00 96.38 173 GLN A CA 1
ATOM 1363 C C . GLN A 1 173 ? -11.361 14.758 7.954 1.00 96.38 173 GLN A C 1
ATOM 1365 O O . GLN A 1 173 ? -10.615 14.278 7.102 1.00 96.38 173 GLN A O 1
ATOM 1370 N N . GLN A 1 174 ? -12.638 14.389 8.067 1.00 94.44 174 GLN A N 1
ATOM 1371 C CA . GLN A 1 174 ? -13.240 13.369 7.212 1.00 94.44 174 GLN A CA 1
ATOM 1372 C C . GLN A 1 174 ? -14.548 13.851 6.585 1.00 94.44 174 GLN A C 1
ATOM 1374 O O . GLN A 1 174 ? -15.395 14.420 7.273 1.00 94.44 174 GLN A O 1
ATOM 1379 N N . ASN A 1 175 ? -14.728 13.568 5.297 1.00 96.00 175 ASN A N 1
ATOM 1380 C CA . ASN A 1 175 ? -15.978 13.771 4.568 1.00 96.00 175 ASN A CA 1
ATOM 1381 C C . ASN A 1 175 ? -16.319 12.496 3.789 1.00 96.00 175 ASN A C 1
ATOM 1383 O O . ASN A 1 175 ? -15.858 12.311 2.667 1.00 96.00 175 ASN A O 1
ATOM 1387 N N . ILE A 1 176 ? -17.055 11.583 4.426 1.00 95.12 176 ILE A N 1
ATOM 1388 C CA . ILE A 1 176 ? -17.325 10.246 3.886 1.00 95.12 176 ILE A CA 1
ATOM 1389 C C . ILE A 1 176 ? -18.796 10.144 3.495 1.00 95.12 176 ILE A C 1
ATOM 1391 O O . ILE A 1 176 ? -19.649 9.976 4.372 1.00 95.12 176 ILE A O 1
ATOM 1395 N N . ASP A 1 177 ? -19.074 10.213 2.195 1.00 91.25 177 ASP A N 1
ATOM 1396 C CA . ASP A 1 177 ? -20.403 9.952 1.652 1.00 91.25 177 ASP A CA 1
ATOM 1397 C C . ASP A 1 177 ? -20.732 8.452 1.744 1.00 91.25 177 ASP A C 1
ATOM 1399 O O . ASP A 1 177 ? -20.051 7.604 1.168 1.00 91.25 177 ASP A O 1
ATOM 1403 N N . LEU A 1 178 ? -21.774 8.114 2.508 1.00 86.12 178 LEU A N 1
ATOM 1404 C CA . LEU A 1 178 ? -22.236 6.733 2.681 1.00 86.12 178 LEU A CA 1
ATOM 1405 C C . LEU A 1 178 ? -22.932 6.184 1.428 1.00 86.12 178 LEU A C 1
ATOM 1407 O O . LEU A 1 178 ? -23.067 4.968 1.301 1.00 86.12 178 LEU A O 1
ATOM 1411 N N . GLU A 1 179 ? -23.359 7.064 0.524 1.00 85.44 179 GLU A N 1
ATOM 1412 C CA . GLU A 1 179 ? -24.062 6.733 -0.714 1.00 85.44 179 GLU A CA 1
ATOM 1413 C C . GLU A 1 179 ? -23.159 6.879 -1.949 1.00 85.44 179 GLU A C 1
ATOM 1415 O O . GLU A 1 179 ? -23.642 6.816 -3.077 1.00 85.44 179 GLU A O 1
ATOM 1420 N N . ALA A 1 180 ? -21.834 6.974 -1.759 1.00 88.06 180 ALA A N 1
ATOM 1421 C CA . ALA A 1 180 ? -20.857 7.131 -2.843 1.00 88.06 180 ALA A CA 1
ATOM 1422 C C . ALA A 1 180 ? -20.917 6.019 -3.915 1.00 88.06 180 ALA A C 1
ATOM 1424 O O . ALA A 1 180 ? -20.439 6.205 -5.034 1.00 88.06 180 ALA A O 1
ATOM 1425 N N . GLY A 1 181 ? -21.517 4.874 -3.588 1.00 87.69 181 GLY A N 1
ATOM 1426 C CA . GLY A 1 181 ? -21.660 3.707 -4.454 1.00 87.69 181 GLY A CA 1
ATOM 1427 C C . GLY A 1 181 ? -20.939 2.482 -3.898 1.00 87.69 181 GLY A C 1
ATOM 1428 O O . GLY A 1 181 ? -20.125 2.577 -2.981 1.00 87.69 181 GLY A O 1
ATOM 1429 N N . VAL A 1 182 ? -21.267 1.312 -4.442 1.00 91.06 182 VAL A N 1
ATOM 1430 C CA . VAL A 1 182 ? -20.561 0.059 -4.151 1.00 91.06 182 VAL A CA 1
ATOM 1431 C C . VAL A 1 182 ? -19.488 -0.188 -5.206 1.00 91.06 182 VAL A C 1
ATOM 1433 O O . VAL A 1 182 ? -19.634 0.226 -6.353 1.00 91.06 182 VAL A O 1
ATOM 1436 N N . ILE A 1 183 ? -18.409 -0.861 -4.825 1.00 93.00 183 ILE A N 1
ATOM 1437 C CA . ILE A 1 183 ? -17.308 -1.239 -5.722 1.00 93.00 183 ILE A CA 1
ATOM 1438 C C . ILE A 1 183 ? -17.099 -2.749 -5.665 1.00 93.00 183 ILE A C 1
ATOM 1440 O O . ILE A 1 183 ? -17.424 -3.381 -4.661 1.00 93.00 183 ILE A O 1
ATOM 1444 N N . PHE A 1 184 ? -16.538 -3.325 -6.725 1.00 89.38 184 PHE A N 1
ATOM 1445 C CA . PHE A 1 184 ? -16.104 -4.719 -6.743 1.00 89.38 184 PHE A CA 1
ATOM 1446 C C . PHE A 1 184 ? -14.599 -4.767 -6.474 1.00 89.38 184 PHE A C 1
ATOM 1448 O O . PHE A 1 184 ? -13.803 -4.426 -7.345 1.00 89.38 184 PHE A O 1
ATOM 1455 N N . ALA A 1 185 ? -14.216 -5.088 -5.240 1.00 88.12 185 ALA A N 1
ATOM 1456 C CA . ALA A 1 185 ? -12.825 -5.033 -4.803 1.00 88.12 185 ALA A CA 1
ATOM 1457 C C . ALA A 1 185 ? -12.563 -5.991 -3.637 1.00 88.12 185 ALA A C 1
ATOM 1459 O O . ALA A 1 185 ? -13.482 -6.494 -2.990 1.00 88.12 185 ALA A O 1
ATOM 1460 N N . ASP A 1 186 ? -11.289 -6.214 -3.342 1.00 83.50 186 ASP A N 1
ATOM 1461 C CA . ASP A 1 186 ? -10.857 -6.889 -2.122 1.00 83.50 186 ASP A CA 1
ATOM 1462 C C . ASP A 1 186 ? -10.857 -5.894 -0.944 1.00 83.50 186 ASP A C 1
ATOM 1464 O O . ASP A 1 186 ? -10.150 -4.878 -1.001 1.00 83.50 186 ASP A O 1
ATOM 1468 N N . PRO A 1 187 ? -11.601 -6.159 0.149 1.00 78.94 187 PRO A N 1
ATOM 1469 C CA . PRO A 1 187 ? -11.621 -5.291 1.325 1.00 78.94 187 PRO A CA 1
ATOM 1470 C C . PRO A 1 187 ? -10.230 -4.991 1.900 1.00 78.94 187 PRO A C 1
ATOM 1472 O O . PRO A 1 187 ? -9.984 -3.881 2.380 1.00 78.94 187 PRO A O 1
ATOM 1475 N N . THR A 1 188 ? -9.311 -5.960 1.843 1.00 73.62 188 THR A N 1
ATOM 1476 C CA . THR A 1 188 ? -7.944 -5.804 2.355 1.00 73.62 188 THR A CA 1
ATOM 1477 C C . THR A 1 188 ? -7.140 -4.816 1.517 1.00 73.62 188 THR A C 1
ATOM 1479 O O . THR A 1 188 ? -6.394 -4.010 2.075 1.00 73.62 188 THR A O 1
ATOM 1482 N N . GLN A 1 189 ? -7.358 -4.789 0.200 1.00 83.25 189 GLN A N 1
ATOM 1483 C CA . GLN A 1 189 ? -6.719 -3.833 -0.702 1.00 83.25 189 GLN A CA 1
ATOM 1484 C C . GLN A 1 189 ? -7.235 -2.411 -0.477 1.00 83.25 189 GLN A C 1
ATOM 1486 O O . GLN A 1 189 ? -6.443 -1.470 -0.465 1.00 83.25 189 GLN A O 1
ATOM 1491 N N . ILE A 1 190 ? -8.536 -2.243 -0.215 1.00 88.94 190 ILE A N 1
ATOM 1492 C CA . ILE A 1 190 ? -9.099 -0.933 0.151 1.00 88.94 190 ILE A CA 1
ATOM 1493 C C . ILE A 1 190 ? -8.494 -0.435 1.464 1.00 88.94 190 ILE A C 1
ATOM 1495 O O . ILE A 1 190 ? -8.067 0.717 1.552 1.00 88.94 190 ILE A O 1
ATOM 1499 N N . HIS A 1 191 ? -8.386 -1.307 2.468 1.00 81.94 191 HIS A N 1
ATOM 1500 C CA . HIS A 1 191 ? -7.717 -0.962 3.719 1.00 81.94 191 HIS A CA 1
ATOM 1501 C C . HIS A 1 191 ? -6.254 -0.557 3.473 1.00 81.94 191 HIS A C 1
ATOM 1503 O O . HIS A 1 191 ? -5.811 0.483 3.954 1.00 81.94 191 HIS A O 1
ATOM 1509 N N . GLN A 1 192 ? -5.526 -1.321 2.653 1.00 79.38 192 GLN A N 1
ATOM 1510 C CA . GLN A 1 192 ? -4.132 -1.050 2.305 1.00 79.38 192 GLN A CA 1
ATOM 1511 C C . GLN A 1 192 ? -3.949 0.294 1.589 1.00 79.38 192 GLN A C 1
ATOM 1513 O O . GLN A 1 192 ? -2.983 1.000 1.886 1.00 79.38 192 GLN A O 1
ATOM 1518 N N . ILE A 1 193 ? -4.876 0.682 0.701 1.00 90.31 193 ILE A N 1
ATOM 1519 C CA . ILE A 1 193 ? -4.885 2.014 0.080 1.00 90.31 193 ILE A CA 1
ATOM 1520 C C . ILE A 1 193 ? -4.925 3.096 1.158 1.00 90.31 193 ILE A C 1
ATOM 1522 O O . ILE A 1 193 ? -4.055 3.969 1.194 1.00 90.31 193 ILE A O 1
ATOM 1526 N N . ILE A 1 194 ? -5.905 3.021 2.060 1.00 90.56 194 ILE A N 1
ATOM 1527 C CA . ILE A 1 194 ? -6.108 4.043 3.089 1.00 90.56 194 ILE A CA 1
ATOM 1528 C C . ILE A 1 194 ? -4.922 4.108 4.042 1.00 90.56 194 ILE A C 1
ATOM 1530 O O . ILE A 1 194 ? -4.398 5.196 4.283 1.00 90.56 194 ILE A O 1
ATOM 1534 N N . THR A 1 195 ? -4.461 2.966 4.553 1.00 82.06 195 THR A N 1
ATOM 1535 C CA . THR A 1 195 ? -3.333 2.923 5.487 1.00 82.06 195 THR A CA 1
ATOM 1536 C C . THR A 1 195 ? -2.071 3.492 4.846 1.00 82.06 195 THR A C 1
ATOM 1538 O O . THR A 1 195 ? -1.457 4.380 5.427 1.00 82.06 195 THR A O 1
ATOM 1541 N N . ASN A 1 196 ? -1.711 3.072 3.627 1.00 82.06 196 ASN A N 1
ATOM 1542 C CA . ASN A 1 196 ? -0.501 3.559 2.959 1.00 82.06 196 ASN A CA 1
ATOM 1543 C C . ASN A 1 196 ? -0.548 5.069 2.686 1.00 82.06 196 ASN A C 1
ATOM 1545 O O . ASN A 1 196 ? 0.444 5.765 2.921 1.00 82.06 196 ASN A O 1
ATOM 1549 N N . LEU A 1 197 ? -1.685 5.589 2.212 1.00 93.06 197 LEU A N 1
ATOM 1550 C CA . LEU A 1 197 ? -1.842 7.022 1.961 1.00 93.06 197 LEU A CA 1
ATOM 1551 C C . LEU A 1 197 ? -1.785 7.831 3.263 1.00 93.06 197 LEU A C 1
ATOM 1553 O O . LEU A 1 197 ? -1.070 8.829 3.327 1.00 93.06 197 LEU A O 1
ATOM 1557 N N . CYS A 1 198 ? -2.460 7.377 4.321 1.00 89.94 198 CYS A N 1
ATOM 1558 C CA . CYS A 1 198 ? -2.458 8.066 5.612 1.00 89.94 198 CYS A CA 1
ATOM 1559 C C . CYS A 1 198 ? -1.088 8.013 6.302 1.00 89.94 198 CYS A C 1
ATOM 1561 O O . CYS A 1 198 ? -0.659 9.003 6.889 1.00 89.94 198 CYS A O 1
ATOM 1563 N N . THR A 1 199 ? -0.361 6.896 6.204 1.00 85.00 199 THR A N 1
ATOM 1564 C CA . THR A 1 199 ? 1.018 6.791 6.701 1.00 85.00 199 THR A CA 1
ATOM 1565 C C . THR A 1 199 ? 1.955 7.722 5.931 1.00 85.00 199 THR A C 1
ATOM 1567 O O . THR A 1 199 ? 2.799 8.384 6.534 1.00 85.00 199 THR A O 1
ATOM 1570 N N . ASN A 1 200 ? 1.797 7.835 4.609 1.00 88.44 200 ASN A N 1
ATOM 1571 C CA . ASN A 1 200 ? 2.577 8.782 3.813 1.00 88.44 200 ASN A CA 1
ATOM 1572 C C . ASN A 1 200 ? 2.290 10.236 4.195 1.00 88.44 200 ASN A C 1
ATOM 1574 O O . ASN A 1 200 ? 3.239 10.992 4.402 1.00 88.44 200 ASN A O 1
ATOM 1578 N N . ALA A 1 201 ? 1.015 10.588 4.354 1.00 92.38 201 ALA A N 1
ATOM 1579 C CA . ALA A 1 201 ? 0.581 11.892 4.839 1.00 92.38 201 ALA A CA 1
ATOM 1580 C C . ALA A 1 201 ? 1.152 12.208 6.231 1.00 92.38 201 ALA A C 1
ATOM 1582 O O . ALA A 1 201 ? 1.680 13.293 6.461 1.00 92.38 201 ALA A O 1
ATOM 1583 N N . PHE A 1 202 ? 1.114 11.240 7.150 1.00 89.62 202 PHE A N 1
ATOM 1584 C CA . PHE A 1 202 ? 1.709 11.387 8.475 1.00 89.62 202 PHE A CA 1
ATOM 1585 C C . PHE A 1 202 ? 3.216 11.647 8.405 1.00 89.62 202 PHE A C 1
ATOM 1587 O O . PHE A 1 202 ? 3.685 12.598 9.020 1.00 89.62 202 PHE A O 1
ATOM 1594 N N . HIS A 1 203 ? 3.970 10.868 7.622 1.00 85.75 203 HIS A N 1
ATOM 1595 C CA . HIS A 1 203 ? 5.416 11.085 7.484 1.00 85.75 203 HIS A CA 1
ATOM 1596 C C . HIS A 1 203 ? 5.727 12.475 6.903 1.00 85.75 203 HIS A C 1
ATOM 1598 O O . HIS A 1 203 ? 6.729 13.078 7.270 1.00 85.75 203 HIS A O 1
ATOM 1604 N N . ALA A 1 204 ? 4.869 13.012 6.029 1.00 89.50 204 ALA A N 1
ATOM 1605 C CA . ALA A 1 204 ? 5.022 14.362 5.483 1.00 89.50 204 ALA A CA 1
ATOM 1606 C C . ALA A 1 204 ? 4.757 15.483 6.510 1.00 89.50 204 ALA A C 1
ATOM 1608 O O . ALA A 1 204 ? 5.121 16.634 6.260 1.00 89.50 204 ALA A O 1
ATOM 1609 N N . MET A 1 205 ? 4.132 15.152 7.644 1.00 93.06 205 MET A N 1
ATOM 1610 C CA . MET A 1 205 ? 3.733 16.063 8.723 1.00 93.06 205 MET A CA 1
ATOM 1611 C C . MET A 1 205 ? 4.390 15.715 10.072 1.00 93.06 205 MET A C 1
ATOM 1613 O O . MET A 1 205 ? 4.004 16.278 11.095 1.00 93.06 205 MET A O 1
ATOM 1617 N N . GLU A 1 206 ? 5.357 14.791 10.097 1.00 86.25 206 GLU A N 1
ATOM 1618 C CA . GLU A 1 206 ? 5.915 14.214 11.331 1.00 86.25 206 GLU A CA 1
ATOM 1619 C C . GLU A 1 206 ? 6.478 15.293 12.274 1.00 86.25 206 GLU A C 1
ATOM 1621 O O . GLU A 1 206 ? 6.232 15.251 13.478 1.00 86.25 206 GLU A O 1
ATOM 1626 N N . GLU A 1 207 ? 7.169 16.297 11.724 1.00 84.25 207 GLU A N 1
ATOM 1627 C CA . GLU A 1 207 ? 7.790 17.373 12.508 1.00 84.25 207 GLU A CA 1
ATOM 1628 C C . GLU A 1 207 ? 6.834 18.523 12.854 1.00 84.25 207 GLU A C 1
ATOM 1630 O O . GLU A 1 207 ? 6.910 19.091 13.943 1.00 84.25 207 GLU A O 1
ATOM 1635 N N . THR A 1 208 ? 5.945 18.900 11.932 1.00 85.81 208 THR A N 1
ATOM 1636 C CA . THR A 1 208 ? 5.128 20.120 12.052 1.00 85.81 208 THR A CA 1
ATOM 1637 C C . THR A 1 208 ? 3.744 19.872 12.639 1.00 85.81 208 THR A C 1
ATOM 1639 O O . THR A 1 208 ? 3.075 20.821 13.045 1.00 85.81 208 THR A O 1
ATOM 1642 N N . GLY A 1 209 ? 3.286 18.618 12.656 1.00 89.50 209 GLY A N 1
ATOM 1643 C CA . GLY A 1 209 ? 1.859 18.329 12.737 1.00 89.50 209 GLY A CA 1
ATOM 1644 C C . GLY A 1 209 ? 1.124 18.824 11.487 1.00 89.50 209 GLY A C 1
ATOM 1645 O O . GLY A 1 209 ? 1.744 19.263 10.511 1.00 89.50 209 GLY A O 1
ATOM 1646 N N . GLY A 1 210 ? -0.205 18.758 11.506 1.00 94.44 210 GLY A N 1
ATOM 1647 C CA . GLY A 1 210 ? -1.015 19.247 10.393 1.00 94.44 210 GLY A CA 1
ATOM 1648 C C . GLY A 1 210 ? -2.397 18.620 10.316 1.00 94.44 210 GLY A C 1
ATOM 1649 O O . GLY A 1 210 ? -2.870 18.003 11.271 1.00 94.44 210 GLY A O 1
ATOM 1650 N N . ILE A 1 211 ? -3.039 18.797 9.163 1.00 96.19 211 ILE A N 1
ATOM 1651 C CA . ILE A 1 211 ? -4.390 18.305 8.897 1.00 96.19 211 ILE A CA 1
ATOM 1652 C C . ILE A 1 211 ? -4.313 17.161 7.886 1.00 96.19 211 ILE A C 1
ATOM 1654 O O . ILE A 1 211 ? -3.855 17.340 6.758 1.00 96.19 211 ILE A O 1
ATOM 1658 N N . LEU A 1 212 ? -4.798 15.993 8.300 1.00 96.88 212 LEU A N 1
ATOM 1659 C CA . LEU A 1 212 ? -5.061 14.840 7.451 1.00 96.88 212 LEU A CA 1
ATOM 1660 C C . LEU A 1 212 ? -6.524 14.883 6.999 1.00 96.88 212 LEU A C 1
ATOM 1662 O O . LEU A 1 212 ? -7.432 14.650 7.796 1.00 96.88 212 LEU A O 1
ATOM 1666 N N . ASN A 1 213 ? -6.747 15.169 5.721 1.00 97.44 213 ASN A N 1
ATOM 1667 C CA . ASN A 1 213 ? -8.059 15.183 5.086 1.00 97.44 213 ASN A CA 1
ATOM 1668 C C . ASN A 1 213 ? -8.332 13.844 4.403 1.00 97.44 213 ASN A C 1
ATOM 1670 O O . ASN A 1 213 ? -7.536 13.401 3.580 1.00 97.44 213 ASN A O 1
ATOM 1674 N N . ILE A 1 214 ? -9.466 13.214 4.697 1.00 97.62 214 ILE A N 1
ATOM 1675 C CA . ILE A 1 214 ? -9.896 11.972 4.045 1.00 97.62 214 ILE A CA 1
ATOM 1676 C C . ILE A 1 214 ? -11.308 12.180 3.510 1.00 97.62 214 ILE A C 1
ATOM 1678 O O . ILE A 1 214 ? -12.207 12.559 4.260 1.00 97.62 214 ILE A O 1
ATOM 1682 N N . SER A 1 215 ? -11.528 11.941 2.221 1.00 97.56 215 SER A N 1
ATOM 1683 C CA . SER A 1 215 ? -12.861 12.058 1.634 1.00 97.56 215 SER A CA 1
ATOM 1684 C C . SER A 1 215 ? -13.226 10.874 0.754 1.00 97.56 215 SER A C 1
ATOM 1686 O O . SER A 1 215 ? -12.352 10.194 0.213 1.00 97.56 215 SER A O 1
ATOM 1688 N N . LEU A 1 216 ? -14.529 10.618 0.677 1.00 97.50 216 LEU A N 1
ATOM 1689 C CA . LEU A 1 216 ? -15.151 9.616 -0.173 1.00 97.50 216 LEU A CA 1
ATOM 1690 C C . LEU A 1 216 ? -16.366 10.259 -0.832 1.00 97.50 216 LEU A C 1
ATOM 1692 O O . LEU A 1 216 ? -17.250 10.731 -0.115 1.00 97.50 216 LEU A O 1
ATOM 1696 N N . GLN A 1 217 ? -16.418 10.253 -2.159 1.00 96.75 217 GLN A N 1
ATOM 1697 C CA . GLN A 1 217 ? -17.548 10.797 -2.912 1.00 96.75 217 GLN A CA 1
ATOM 1698 C C . GLN A 1 217 ? -17.787 10.034 -4.216 1.00 96.75 217 GLN A C 1
ATOM 1700 O O . GLN A 1 217 ? -16.864 9.444 -4.779 1.00 96.75 217 GLN A O 1
ATOM 1705 N N . ASN A 1 218 ? -19.027 10.064 -4.706 1.00 94.06 218 ASN A N 1
ATOM 1706 C CA . ASN A 1 218 ? -19.336 9.640 -6.068 1.00 94.06 218 ASN A CA 1
ATOM 1707 C C . ASN A 1 218 ? -18.885 10.717 -7.064 1.00 94.06 218 ASN A C 1
ATOM 1709 O O . ASN A 1 218 ? -19.045 11.914 -6.811 1.00 94.06 218 ASN A O 1
ATOM 1713 N N . LYS A 1 219 ? -18.342 10.300 -8.205 1.00 94.06 219 LYS A N 1
ATOM 1714 C CA . LYS A 1 219 ? -17.933 11.196 -9.278 1.00 94.06 219 LYS A CA 1
ATOM 1715 C C . LYS A 1 219 ? -18.178 10.567 -10.638 1.00 94.06 219 LYS A C 1
ATOM 1717 O O . LYS A 1 219 ? -17.699 9.473 -10.924 1.00 94.06 219 LYS A O 1
ATOM 1722 N N . GLU A 1 220 ? -18.870 11.294 -11.500 1.00 93.06 220 GLU A N 1
ATOM 1723 C CA . GLU A 1 220 ? -18.985 10.945 -12.911 1.00 9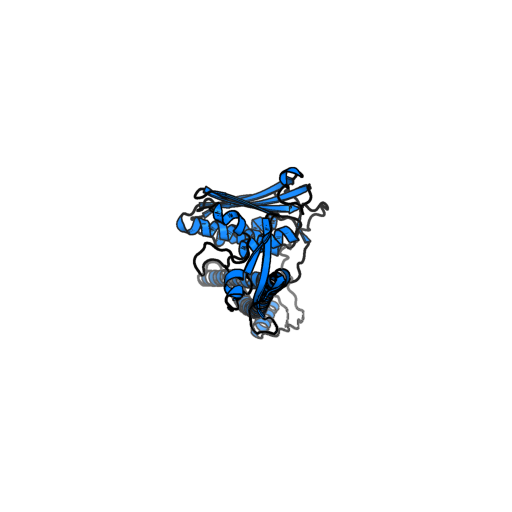3.06 220 GLU A CA 1
ATOM 1724 C C . GLU A 1 220 ? -17.765 11.490 -13.665 1.00 93.06 220 GLU A C 1
ATOM 1726 O O . GLU A 1 220 ? -17.456 12.680 -13.576 1.00 93.06 220 GLU A O 1
ATOM 1731 N N . LEU A 1 221 ? -17.044 10.614 -14.368 1.00 92.19 221 LEU A N 1
ATOM 1732 C CA . LEU A 1 221 ? -15.886 10.969 -15.188 1.00 92.19 221 LEU A CA 1
ATOM 1733 C C . LEU A 1 221 ? -16.235 10.831 -16.668 1.00 92.19 221 LEU A C 1
ATOM 1735 O O . LEU A 1 221 ? -16.659 9.763 -17.120 1.00 92.19 221 LEU A O 1
ATOM 1739 N N . ALA A 1 222 ? -16.016 11.903 -17.428 1.00 89.69 222 ALA A N 1
ATOM 1740 C CA . ALA A 1 222 ? -16.162 11.912 -18.876 1.00 89.69 222 ALA A CA 1
ATOM 17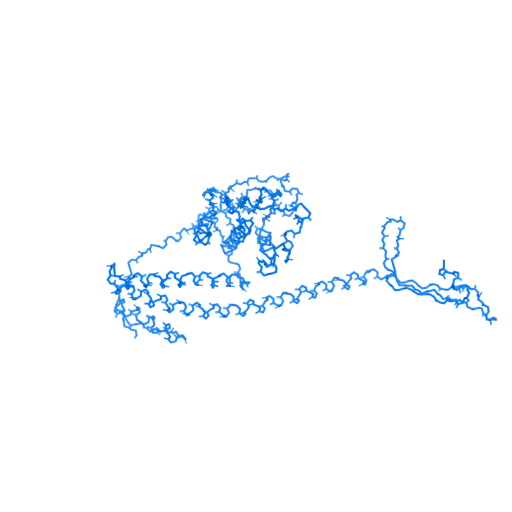41 C C . ALA A 1 222 ? -14.832 11.571 -19.570 1.00 89.69 222 ALA A C 1
ATOM 1743 O O . ALA A 1 222 ? -13.760 11.618 -18.971 1.00 89.69 222 ALA A O 1
ATOM 1744 N N . LEU A 1 223 ? -14.876 11.307 -20.883 1.00 85.75 223 LEU A N 1
ATOM 1745 C CA . LEU A 1 223 ? -13.667 11.071 -21.696 1.00 85.75 223 LEU A CA 1
ATOM 1746 C C . LEU A 1 223 ? -12.618 12.186 -21.555 1.00 85.75 223 LEU A C 1
ATOM 1748 O O . LEU A 1 223 ? -11.424 11.913 -21.594 1.00 85.75 223 LEU A O 1
ATOM 1752 N N . ALA A 1 224 ? -13.059 13.437 -21.391 1.00 84.94 224 ALA A N 1
ATOM 1753 C CA . ALA A 1 224 ? -12.162 14.578 -21.236 1.00 84.94 224 ALA A CA 1
ATOM 1754 C C . ALA A 1 224 ? -11.351 14.527 -19.927 1.00 84.94 224 ALA A C 1
ATOM 1756 O O . ALA A 1 224 ? -10.208 14.980 -19.907 1.00 84.94 224 ALA A O 1
ATOM 1757 N N . ASP A 1 225 ? -11.914 13.950 -18.863 1.00 83.00 225 ASP A N 1
ATOM 1758 C CA . ASP A 1 225 ? -11.253 13.812 -17.559 1.00 83.00 225 ASP A CA 1
ATOM 1759 C C . ASP A 1 225 ? -10.213 12.680 -17.552 1.00 83.00 225 ASP A C 1
ATOM 1761 O O . ASP A 1 225 ? -9.307 12.668 -16.721 1.00 83.00 225 ASP A O 1
ATOM 1765 N N . LEU A 1 226 ? -10.326 11.749 -18.504 1.00 85.25 226 LEU A N 1
ATOM 1766 C CA . LEU A 1 226 ? -9.505 10.543 -18.637 1.00 85.25 226 LEU A CA 1
ATOM 1767 C C . LEU A 1 226 ? -8.432 10.668 -19.730 1.00 85.25 226 LEU A C 1
ATOM 1769 O O . LEU A 1 226 ? -7.875 9.668 -20.171 1.00 85.25 226 LEU A O 1
ATOM 1773 N N . ALA A 1 227 ? -8.106 11.887 -20.173 1.00 80.44 227 ALA A N 1
ATOM 1774 C CA . ALA A 1 227 ? -7.139 12.113 -21.254 1.00 80.44 227 ALA A CA 1
ATOM 1775 C C . ALA A 1 227 ? -5.747 11.498 -20.987 1.00 80.44 227 ALA A C 1
ATOM 1777 O O . ALA A 1 227 ? -5.052 11.125 -21.930 1.00 80.44 227 ALA A O 1
ATOM 1778 N N . SER A 1 228 ? -5.358 11.374 -19.713 1.00 79.38 228 SER A N 1
ATOM 1779 C CA . SER A 1 228 ? -4.099 10.747 -19.283 1.00 79.38 228 SER A CA 1
ATOM 1780 C C . SER A 1 228 ? -4.221 9.245 -18.988 1.00 79.38 228 SER A C 1
ATOM 1782 O O . SER A 1 228 ? -3.219 8.612 -18.677 1.00 79.38 228 SER A O 1
ATOM 1784 N N . GLU A 1 229 ? -5.422 8.669 -19.079 1.00 84.12 229 GLU A N 1
ATOM 1785 C CA . GLU A 1 229 ? -5.740 7.296 -18.664 1.00 84.12 229 GLU A CA 1
ATOM 1786 C C . GLU A 1 229 ? -6.470 6.536 -19.790 1.00 84.12 229 GLU A C 1
ATOM 1788 O O . GLU A 1 229 ? -7.664 6.249 -19.681 1.00 84.12 229 GLU A O 1
ATOM 1793 N N . PRO A 1 230 ? -5.774 6.189 -20.891 1.00 75.75 230 PRO A N 1
ATOM 1794 C CA . PRO A 1 230 ? -6.398 5.628 -22.096 1.00 75.75 230 PRO A CA 1
ATOM 1795 C C . PRO A 1 230 ? -7.062 4.257 -21.885 1.00 75.75 230 PRO A C 1
ATOM 1797 O O . PRO A 1 230 ? -7.940 3.878 -22.658 1.00 75.75 230 PRO A O 1
ATOM 1800 N N . ASP A 1 231 ? -6.666 3.527 -20.840 1.00 78.75 231 ASP A N 1
ATOM 1801 C CA . ASP A 1 231 ? -7.192 2.196 -20.515 1.00 78.75 231 ASP A CA 1
ATOM 1802 C C . ASP A 1 231 ? -8.451 2.236 -19.623 1.00 78.75 231 ASP A C 1
ATOM 1804 O O . ASP A 1 231 ? -9.030 1.190 -19.328 1.00 78.75 231 ASP A O 1
ATOM 1808 N N . VAL A 1 232 ? -8.884 3.421 -19.174 1.00 86.12 232 VAL A N 1
ATOM 1809 C CA . VAL A 1 232 ? -10.024 3.595 -18.258 1.00 86.12 232 VAL A CA 1
ATOM 1810 C C . VAL A 1 232 ? -11.260 4.052 -19.032 1.00 86.12 232 VAL A C 1
ATOM 1812 O O . VAL A 1 232 ? -11.202 4.970 -19.847 1.00 86.12 232 VAL A O 1
ATOM 1815 N N . GLN A 1 233 ? -12.405 3.416 -18.773 1.00 85.81 233 GLN A N 1
ATOM 1816 C CA . GLN A 1 233 ? -13.671 3.784 -19.409 1.00 85.81 233 GLN A CA 1
ATOM 1817 C C . GLN A 1 233 ? -14.392 4.900 -18.627 1.00 85.81 233 GLN A C 1
ATOM 1819 O O . GLN A 1 233 ? -14.398 4.865 -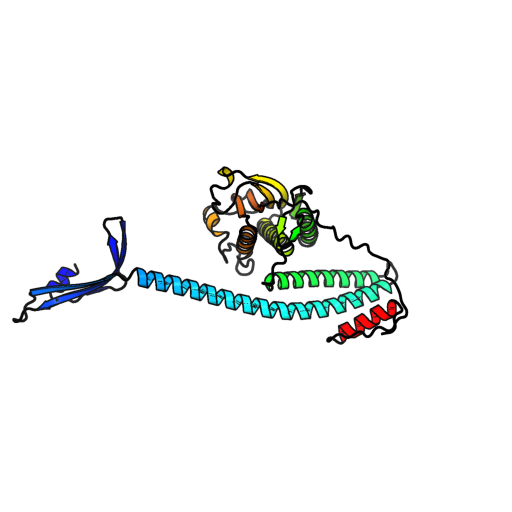17.397 1.00 85.81 233 GLN A O 1
ATOM 1824 N N . PRO A 1 234 ? -15.040 5.866 -19.308 1.00 89.50 234 PRO A N 1
ATOM 1825 C CA . PRO A 1 234 ? -15.908 6.857 -18.669 1.00 89.50 234 PRO A CA 1
ATOM 1826 C C . PRO A 1 234 ? -17.065 6.208 -17.908 1.00 89.50 234 PRO A C 1
ATOM 1828 O O . PRO A 1 234 ? -17.578 5.164 -18.316 1.00 89.50 234 PRO A O 1
ATOM 1831 N N . GLY A 1 235 ? -17.531 6.859 -16.845 1.00 91.50 235 GLY A N 1
ATOM 1832 C CA . GLY A 1 235 ? -18.640 6.351 -16.043 1.00 91.50 235 GLY A CA 1
ATOM 1833 C C . GLY A 1 235 ? -18.664 6.898 -14.623 1.00 91.50 235 GLY A C 1
ATOM 1834 O O . GLY A 1 235 ? -18.062 7.928 -14.326 1.00 91.50 235 GLY A O 1
ATOM 1835 N N . HIS A 1 236 ? -19.375 6.192 -13.745 1.00 93.44 236 HIS A N 1
ATOM 1836 C CA . HIS A 1 236 ? -19.455 6.525 -12.326 1.00 93.44 236 HIS A CA 1
ATOM 1837 C C . HIS A 1 236 ? -18.295 5.878 -11.576 1.00 93.44 236 HIS A C 1
ATOM 1839 O O . HIS A 1 236 ? -18.073 4.671 -11.675 1.00 93.44 236 HIS A O 1
ATOM 1845 N N . PHE A 1 237 ? -17.587 6.681 -10.795 1.00 95.62 237 PHE A N 1
ATOM 1846 C CA . PHE A 1 237 ? -16.473 6.269 -9.959 1.00 95.62 237 PHE A CA 1
ATOM 1847 C C . PHE A 1 237 ? -16.732 6.668 -8.512 1.00 95.62 237 PHE A C 1
ATOM 1849 O O . PHE A 1 237 ? -17.334 7.699 -8.220 1.00 95.62 237 PHE A O 1
ATOM 1856 N N . VAL A 1 238 ? -16.218 5.860 -7.600 1.00 96.06 238 VAL A N 1
ATOM 1857 C CA . VAL A 1 238 ? -15.925 6.288 -6.242 1.00 96.06 238 VAL A CA 1
ATOM 1858 C C . VAL A 1 238 ? -14.565 6.978 -6.261 1.00 96.06 238 VAL A C 1
ATOM 1860 O O . VAL A 1 238 ? -13.571 6.377 -6.670 1.00 96.06 238 VAL A O 1
ATOM 1863 N N . GLU A 1 239 ? -14.513 8.228 -5.808 1.00 97.25 239 GLU A N 1
ATOM 1864 C CA . GLU A 1 239 ? -13.274 8.962 -5.562 1.00 97.25 239 GLU A CA 1
ATOM 1865 C C . GLU A 1 239 ? -12.939 8.895 -4.068 1.00 97.25 239 GLU A C 1
ATOM 1867 O O . GLU A 1 239 ? -13.679 9.401 -3.222 1.00 97.25 239 GLU A O 1
ATOM 1872 N N . ILE A 1 240 ? -11.803 8.279 -3.751 1.00 97.88 240 ILE A N 1
ATOM 1873 C CA . ILE A 1 240 ? -11.188 8.298 -2.426 1.00 97.88 240 ILE A CA 1
ATOM 1874 C C . ILE A 1 240 ? -10.064 9.329 -2.466 1.00 97.88 240 ILE A C 1
ATOM 1876 O O . ILE A 1 240 ? -9.104 9.159 -3.219 1.00 97.88 240 ILE A O 1
ATOM 1880 N N . SER A 1 241 ? -10.132 10.369 -1.637 1.00 97.62 241 SER A N 1
ATOM 1881 C CA . SER A 1 241 ? -9.053 11.354 -1.532 1.00 97.62 241 SER A CA 1
ATOM 1882 C C . SER A 1 241 ? -8.379 11.308 -0.167 1.00 97.62 241 SER A C 1
ATOM 1884 O O . SER A 1 241 ? -9.070 11.355 0.852 1.00 97.62 241 SER A O 1
ATOM 1886 N N . VAL A 1 242 ? -7.048 11.329 -0.134 1.00 97.88 242 VAL A N 1
ATOM 1887 C CA . VAL A 1 242 ? -6.270 11.532 1.097 1.00 97.88 242 VAL A CA 1
ATOM 1888 C C . VAL A 1 242 ? -5.329 12.709 0.891 1.00 97.88 242 VAL A C 1
ATOM 1890 O O . VAL A 1 242 ? -4.474 12.674 0.004 1.00 97.88 242 VAL A O 1
ATOM 1893 N N . GLY A 1 243 ? -5.513 13.755 1.692 1.00 97.12 243 GLY A N 1
ATOM 1894 C CA . GLY A 1 243 ? -4.748 14.992 1.643 1.00 97.12 243 GLY A CA 1
ATOM 1895 C C . GLY A 1 243 ? -4.016 15.289 2.946 1.00 97.12 243 GLY A C 1
ATOM 1896 O O . GLY A 1 243 ? -4.550 15.061 4.026 1.00 97.12 243 GLY A O 1
ATOM 1897 N N . ASP A 1 244 ? -2.816 15.840 2.844 1.00 96.94 244 ASP A N 1
ATOM 1898 C CA . ASP A 1 244 ? -2.018 16.344 3.958 1.00 96.94 244 ASP A CA 1
ATOM 1899 C C . ASP A 1 244 ? -1.682 17.823 3.775 1.00 96.94 244 ASP A C 1
ATOM 1901 O O . ASP A 1 244 ? -1.719 18.348 2.663 1.00 96.94 244 ASP A O 1
ATOM 1905 N N . THR A 1 245 ? -1.324 18.489 4.871 1.00 96.00 245 THR A N 1
ATOM 1906 C CA . THR A 1 245 ? -0.755 19.846 4.872 1.00 96.00 245 THR A CA 1
ATOM 1907 C C . THR A 1 245 ? 0.757 19.820 5.112 1.00 96.00 245 THR A C 1
ATOM 1909 O O . THR A 1 245 ? 1.300 20.732 5.735 1.00 96.00 245 THR A O 1
ATOM 1912 N N . GLY A 1 246 ? 1.426 18.739 4.706 1.00 93.06 246 GLY A N 1
ATOM 1913 C CA . GLY A 1 246 ? 2.847 18.517 4.934 1.00 93.06 246 GLY A CA 1
ATOM 1914 C C . GLY A 1 246 ? 3.747 19.249 3.940 1.00 93.06 246 GLY A C 1
ATOM 1915 O O . GLY A 1 246 ? 3.371 20.222 3.283 1.00 93.06 246 GLY A O 1
ATOM 1916 N N . GLN A 1 247 ? 4.975 18.754 3.801 1.00 90.38 247 GLN A N 1
ATOM 1917 C CA . GLN A 1 247 ? 6.014 19.402 2.988 1.00 90.38 247 GLN A CA 1
ATOM 1918 C C . GLN A 1 247 ? 5.736 19.401 1.473 1.00 90.38 247 GLN A C 1
ATOM 1920 O O . GLN A 1 247 ? 6.359 20.171 0.740 1.00 90.38 247 GLN A O 1
ATOM 1925 N N . GLY A 1 248 ? 4.786 18.594 0.998 1.00 91.56 248 GLY A N 1
ATOM 1926 C CA . GLY A 1 248 ? 4.485 18.459 -0.426 1.00 91.56 248 GLY A CA 1
ATOM 1927 C C . GLY A 1 248 ? 5.564 17.701 -1.211 1.00 91.56 248 GLY A C 1
ATOM 1928 O O . GLY A 1 248 ? 6.552 17.217 -0.660 1.00 91.56 248 GLY A O 1
ATOM 1929 N N . ILE A 1 249 ? 5.355 17.586 -2.520 1.00 90.50 249 ILE A N 1
ATOM 1930 C CA . ILE A 1 249 ? 6.208 16.862 -3.467 1.00 90.50 249 ILE A CA 1
ATOM 1931 C C . ILE A 1 249 ? 6.724 17.857 -4.507 1.00 90.50 249 ILE A C 1
ATOM 1933 O O . ILE A 1 249 ? 5.965 18.672 -5.039 1.00 90.50 249 ILE A O 1
ATOM 1937 N N . ALA A 1 250 ? 8.023 17.791 -4.790 1.00 90.00 250 ALA A N 1
ATOM 1938 C CA . ALA A 1 250 ? 8.661 18.639 -5.786 1.00 90.00 250 ALA A CA 1
ATOM 1939 C C . ALA A 1 250 ? 8.263 18.207 -7.219 1.00 90.00 250 ALA A C 1
ATOM 1941 O O . ALA A 1 250 ? 8.165 17.002 -7.478 1.00 90.00 250 ALA A O 1
ATOM 1942 N N . PRO A 1 251 ? 8.020 19.139 -8.160 1.00 88.19 251 PRO A N 1
ATOM 1943 C CA . PRO A 1 251 ? 7.574 18.795 -9.514 1.00 88.19 251 PRO A CA 1
ATOM 1944 C C . PRO A 1 251 ? 8.515 17.839 -10.258 1.00 88.19 251 PRO A C 1
ATOM 1946 O O . PRO A 1 251 ? 8.056 17.007 -11.032 1.00 88.19 251 PRO A O 1
ATOM 1949 N N . GLU A 1 252 ? 9.820 17.910 -9.992 1.00 88.25 252 GLU A N 1
ATOM 1950 C CA . GLU A 1 252 ? 10.862 17.144 -10.687 1.00 88.25 252 GLU A CA 1
ATOM 1951 C C . GLU A 1 252 ? 10.805 15.637 -10.400 1.00 88.25 252 GLU A C 1
ATOM 1953 O O . GLU A 1 252 ? 11.395 14.838 -11.130 1.00 88.25 252 GLU A O 1
ATOM 1958 N N . ILE A 1 253 ? 10.131 15.244 -9.317 1.00 87.12 253 ILE A N 1
ATOM 1959 C CA . ILE A 1 253 ? 9.990 13.846 -8.903 1.00 87.12 253 ILE A CA 1
ATOM 1960 C C . ILE A 1 253 ? 8.568 13.312 -9.085 1.00 87.12 253 ILE A C 1
ATOM 1962 O O . ILE A 1 253 ? 8.350 12.132 -8.827 1.00 87.12 253 ILE A O 1
ATOM 1966 N N . MET A 1 254 ? 7.621 14.147 -9.533 1.00 86.19 254 MET A N 1
ATOM 1967 C CA . MET A 1 254 ? 6.200 13.796 -9.637 1.00 86.19 254 MET A CA 1
ATOM 1968 C C . MET A 1 254 ? 5.969 12.568 -10.525 1.00 86.19 254 MET A C 1
ATOM 1970 O O . MET A 1 254 ? 5.219 11.676 -10.144 1.00 86.19 254 MET A O 1
ATOM 1974 N N . ASP A 1 255 ? 6.684 12.473 -11.645 1.00 82.62 255 ASP A N 1
ATOM 1975 C CA . ASP A 1 255 ? 6.543 11.364 -12.598 1.00 82.62 255 ASP A CA 1
ATOM 1976 C C . ASP A 1 255 ? 7.093 10.031 -12.060 1.00 82.62 255 ASP A C 1
ATOM 1978 O O . ASP A 1 255 ? 6.794 8.976 -12.606 1.00 82.62 255 ASP A O 1
ATOM 1982 N N . LYS A 1 256 ? 7.887 10.068 -10.981 1.00 79.12 256 LYS A N 1
ATOM 1983 C CA . LYS A 1 256 ? 8.583 8.903 -10.410 1.00 79.12 256 LYS A CA 1
ATOM 1984 C C . LYS A 1 256 ? 7.957 8.394 -9.118 1.00 79.12 256 LYS A C 1
ATOM 1986 O O . LYS A 1 256 ? 8.360 7.353 -8.613 1.00 79.12 256 LYS A O 1
ATOM 1991 N N . ILE A 1 257 ? 6.985 9.103 -8.538 1.00 85.25 257 ILE A N 1
ATOM 1992 C CA . ILE A 1 257 ? 6.455 8.756 -7.205 1.00 85.25 257 ILE A CA 1
ATOM 1993 C C . ILE A 1 257 ? 5.727 7.408 -7.164 1.00 85.25 257 ILE A C 1
ATOM 1995 O O . ILE A 1 257 ? 5.557 6.842 -6.085 1.00 85.25 257 ILE A O 1
ATOM 1999 N N . PHE A 1 258 ? 5.289 6.910 -8.322 1.00 78.88 258 PHE A N 1
ATOM 2000 C CA . PHE A 1 258 ? 4.652 5.603 -8.468 1.00 78.88 258 PHE A CA 1
ATOM 2001 C C . PHE A 1 258 ? 5.636 4.502 -8.884 1.00 78.88 258 PHE A C 1
ATOM 2003 O O . PHE A 1 258 ? 5.246 3.332 -8.904 1.00 78.88 258 PHE A O 1
ATOM 2010 N N . ASP A 1 259 ? 6.899 4.843 -9.164 1.00 64.38 259 ASP A N 1
ATOM 2011 C CA . ASP A 1 259 ? 7.921 3.859 -9.501 1.00 64.38 259 ASP A CA 1
ATOM 2012 C C . ASP A 1 259 ? 8.237 2.988 -8.274 1.00 64.38 259 ASP A C 1
ATOM 2014 O O . ASP A 1 259 ? 8.449 3.504 -7.168 1.00 64.38 259 ASP A O 1
ATOM 2018 N N . PRO A 1 260 ? 8.311 1.655 -8.433 1.00 58.28 260 PRO A N 1
ATOM 2019 C CA . PRO A 1 260 ? 8.705 0.773 -7.346 1.00 58.28 260 PRO A CA 1
ATOM 2020 C C . PRO A 1 260 ? 10.062 1.172 -6.751 1.00 58.28 260 PRO A C 1
ATOM 2022 O O . PRO A 1 260 ? 11.023 1.417 -7.478 1.00 58.28 260 PRO A O 1
ATOM 2025 N N . PHE A 1 261 ? 10.150 1.178 -5.418 1.00 56.78 261 PHE A N 1
ATOM 2026 C CA . PHE A 1 261 ? 11.347 1.521 -4.631 1.00 56.78 261 PHE A CA 1
ATOM 2027 C C . PHE A 1 261 ? 11.758 2.997 -4.669 1.00 56.78 261 PHE A C 1
ATOM 2029 O O . PHE A 1 261 ? 12.718 3.370 -3.990 1.00 56.78 261 PHE A O 1
ATOM 2036 N N . PHE A 1 262 ? 11.029 3.855 -5.384 1.00 65.62 262 PHE A N 1
ATOM 2037 C CA . PHE A 1 262 ? 11.281 5.285 -5.336 1.00 65.62 262 PHE A CA 1
ATOM 2038 C C . PHE A 1 262 ? 10.910 5.845 -3.954 1.00 65.62 262 PHE A C 1
ATOM 2040 O O . PHE A 1 262 ? 9.793 5.689 -3.460 1.00 65.62 262 PHE A O 1
ATOM 2047 N N . THR A 1 263 ? 11.867 6.493 -3.291 1.00 73.94 263 THR A N 1
ATOM 2048 C CA . THR A 1 263 ? 11.654 7.144 -1.996 1.00 73.94 263 THR A CA 1
ATOM 2049 C C . THR A 1 263 ? 12.589 8.334 -1.841 1.00 73.94 263 THR A C 1
ATOM 2051 O O . THR A 1 263 ? 13.770 8.260 -2.168 1.00 73.94 263 THR A O 1
ATOM 2054 N N . THR A 1 264 ? 12.063 9.432 -1.304 1.00 74.88 264 THR A N 1
ATOM 2055 C CA . THR A 1 264 ? 12.844 10.599 -0.864 1.00 74.88 264 THR A CA 1
ATOM 2056 C C . THR A 1 264 ? 13.178 10.550 0.628 1.00 74.88 264 THR A C 1
ATOM 2058 O O . THR A 1 264 ? 13.863 11.432 1.138 1.00 74.88 264 THR A O 1
ATOM 2061 N N . LYS A 1 265 ? 12.688 9.528 1.343 1.00 68.75 265 LYS A N 1
ATOM 2062 C CA . LYS A 1 265 ? 12.886 9.348 2.788 1.00 68.75 265 LYS A CA 1
ATOM 2063 C C . LYS A 1 265 ? 14.271 8.763 3.084 1.00 68.75 265 LYS A C 1
ATOM 2065 O O . LYS A 1 265 ? 14.829 8.031 2.269 1.00 68.75 265 LYS A O 1
ATOM 2070 N N . GLU A 1 266 ? 14.786 9.044 4.281 1.00 63.47 266 GLU A N 1
ATOM 2071 C CA . GLU A 1 266 ? 16.046 8.483 4.784 1.00 63.47 266 GLU A CA 1
ATOM 2072 C C . GLU A 1 266 ? 16.048 6.944 4.755 1.00 63.47 266 GLU A C 1
ATOM 2074 O O . GLU A 1 266 ? 15.002 6.294 4.877 1.00 63.47 266 GLU A O 1
ATOM 2079 N N . VAL A 1 267 ? 17.241 6.356 4.628 1.00 48.53 267 VAL A N 1
ATOM 2080 C CA . VAL A 1 267 ? 17.436 4.900 4.605 1.00 48.53 267 VAL A CA 1
ATOM 2081 C C . VAL A 1 267 ? 16.799 4.273 5.852 1.00 48.53 267 VAL A C 1
ATOM 2083 O O . VAL A 1 267 ? 17.194 4.568 6.975 1.00 48.53 267 VAL A O 1
ATOM 2086 N N . GLY A 1 268 ? 15.796 3.413 5.644 1.00 48.56 268 GLY A N 1
ATOM 2087 C CA . GLY A 1 268 ? 15.060 2.725 6.713 1.00 48.56 268 GLY A CA 1
ATOM 2088 C C . GLY A 1 268 ? 13.726 3.362 7.132 1.00 48.56 268 GLY A C 1
ATOM 2089 O O . GLY A 1 268 ? 12.947 2.691 7.801 1.00 48.56 268 GLY A O 1
ATOM 2090 N N . LYS A 1 269 ? 13.399 4.594 6.704 1.00 48.84 269 LYS A N 1
ATOM 2091 C CA . LYS A 1 269 ? 12.108 5.263 7.008 1.00 48.84 269 LYS A CA 1
ATOM 2092 C C . LYS A 1 269 ? 11.021 5.072 5.942 1.00 48.84 269 LYS A C 1
ATOM 2094 O O . LYS A 1 269 ? 9.889 5.538 6.096 1.00 48.84 269 LYS A O 1
ATOM 2099 N N . GLY A 1 270 ? 11.345 4.405 4.838 1.00 55.94 270 GLY A N 1
ATOM 2100 C CA . GLY A 1 270 ? 10.399 4.134 3.763 1.00 55.94 270 GLY A CA 1
ATOM 2101 C C . GLY A 1 270 ? 10.884 3.026 2.843 1.00 55.94 270 GLY A C 1
ATOM 2102 O O . GLY A 1 270 ? 12.047 2.998 2.455 1.00 55.94 270 GLY A O 1
ATOM 2103 N N . THR A 1 271 ? 9.978 2.119 2.482 1.00 55.38 271 THR A N 1
ATOM 2104 C CA . THR A 1 271 ? 10.256 1.022 1.542 1.00 55.38 271 THR A CA 1
ATOM 2105 C C . THR A 1 271 ? 10.201 1.462 0.078 1.00 55.38 271 THR A C 1
ATOM 2107 O O . THR A 1 271 ? 10.613 0.707 -0.796 1.00 55.38 271 THR A O 1
ATOM 2110 N N . GLY A 1 272 ? 9.641 2.646 -0.204 1.00 63.81 272 GLY A N 1
ATOM 2111 C CA . GLY A 1 272 ? 9.372 3.124 -1.565 1.00 63.81 272 GLY A CA 1
ATOM 2112 C C . GLY A 1 272 ? 8.342 2.285 -2.332 1.00 63.81 272 GLY A C 1
ATOM 2113 O O . GLY A 1 272 ? 8.193 2.445 -3.534 1.00 63.81 272 GLY A O 1
ATOM 2114 N N . MET A 1 273 ? 7.638 1.362 -1.666 1.00 64.56 273 MET A N 1
ATOM 2115 C CA . MET A 1 273 ? 6.686 0.459 -2.328 1.00 64.56 273 MET A CA 1
ATOM 2116 C C . MET A 1 273 ? 5.223 0.875 -2.161 1.00 64.56 273 MET A C 1
ATOM 2118 O O . MET A 1 273 ? 4.384 0.449 -2.944 1.00 64.56 273 MET A O 1
ATOM 2122 N N . GLY A 1 274 ? 4.895 1.708 -1.167 1.00 70.56 274 GLY A N 1
ATOM 2123 C CA . GLY A 1 274 ? 3.501 2.009 -0.816 1.00 70.56 274 GLY A CA 1
ATOM 2124 C C . GLY A 1 274 ? 2.677 2.570 -1.980 1.00 70.56 274 GLY A C 1
ATOM 2125 O O . GLY A 1 274 ? 1.597 2.058 -2.262 1.00 70.56 274 GLY A O 1
ATOM 2126 N N . LEU A 1 275 ? 3.198 3.578 -2.689 1.00 81.38 275 LEU A N 1
ATOM 2127 C CA . LEU A 1 275 ? 2.496 4.206 -3.817 1.00 81.38 275 LEU A CA 1
ATOM 2128 C C . LEU A 1 275 ? 2.450 3.307 -5.061 1.00 81.38 275 LEU A C 1
ATOM 2130 O O . LEU A 1 275 ? 1.418 3.264 -5.725 1.00 81.38 275 LEU A O 1
ATOM 2134 N N . ALA A 1 276 ? 3.506 2.536 -5.331 1.00 69.81 276 ALA A N 1
ATOM 2135 C CA . ALA A 1 276 ? 3.522 1.553 -6.415 1.00 69.81 276 ALA A CA 1
ATOM 2136 C C . ALA A 1 276 ? 2.476 0.440 -6.202 1.00 69.81 276 ALA A C 1
ATOM 2138 O O . ALA A 1 276 ? 1.784 0.042 -7.138 1.00 69.81 276 ALA A O 1
ATOM 2139 N N . ILE A 1 277 ? 2.308 -0.022 -4.955 1.00 74.25 277 ILE A N 1
ATOM 2140 C CA . ILE A 1 277 ? 1.275 -1.000 -4.582 1.00 74.25 277 ILE A CA 1
ATOM 2141 C C . ILE A 1 277 ? -0.121 -0.414 -4.800 1.00 74.25 277 ILE A C 1
ATOM 2143 O O . ILE A 1 277 ? -0.958 -1.060 -5.424 1.00 74.25 277 ILE A O 1
ATOM 2147 N N . ILE A 1 278 ? -0.369 0.816 -4.334 1.00 84.44 278 ILE A N 1
ATOM 2148 C CA . ILE A 1 278 ? -1.663 1.489 -4.532 1.00 84.44 278 ILE A CA 1
ATOM 2149 C C . ILE A 1 278 ? -1.977 1.642 -6.021 1.00 84.44 278 ILE A C 1
ATOM 2151 O O . ILE A 1 278 ? -3.094 1.356 -6.443 1.00 84.44 278 ILE A O 1
ATOM 2155 N N . HIS A 1 279 ? -0.990 2.056 -6.818 1.00 79.81 279 HIS A N 1
ATOM 2156 C CA . HIS A 1 279 ? -1.135 2.173 -8.264 1.00 79.81 279 HIS A CA 1
ATOM 2157 C C . HIS A 1 279 ? -1.514 0.826 -8.906 1.00 79.81 279 HIS A C 1
ATOM 2159 O O . HIS A 1 279 ? -2.452 0.765 -9.701 1.00 79.81 279 HIS A O 1
ATOM 2165 N N . GLY A 1 280 ? -0.860 -0.269 -8.500 1.00 75.94 280 GLY A N 1
ATOM 2166 C CA . GLY A 1 280 ? -1.199 -1.622 -8.948 1.00 75.94 280 GLY A CA 1
ATOM 2167 C C . GLY A 1 280 ? -2.610 -2.070 -8.547 1.00 75.94 280 GLY A C 1
ATOM 2168 O O . GLY A 1 280 ? -3.336 -2.606 -9.383 1.00 75.94 280 GLY A O 1
ATOM 2169 N N . ILE A 1 281 ? -3.022 -1.809 -7.301 1.00 82.69 281 ILE A N 1
ATOM 2170 C CA . ILE A 1 281 ? -4.376 -2.105 -6.800 1.00 82.69 281 ILE A CA 1
ATOM 2171 C C . ILE A 1 281 ? -5.432 -1.351 -7.617 1.00 82.69 281 ILE A C 1
ATOM 2173 O O . ILE A 1 281 ? -6.406 -1.952 -8.077 1.00 82.69 281 ILE A O 1
ATOM 2177 N N . ALA A 1 282 ? -5.232 -0.045 -7.823 1.00 89.69 282 ALA A N 1
ATOM 2178 C CA . ALA A 1 282 ? -6.169 0.797 -8.560 1.00 89.69 282 ALA A CA 1
ATOM 2179 C C . ALA A 1 282 ? -6.332 0.303 -10.004 1.00 89.69 282 ALA A C 1
ATOM 2181 O O . ALA A 1 282 ? -7.457 0.060 -10.436 1.00 89.69 282 ALA A O 1
ATOM 2182 N N . LYS A 1 283 ? -5.220 0.053 -10.713 1.00 85.12 283 LYS A N 1
ATOM 2183 C CA . LYS A 1 283 ? -5.244 -0.472 -12.089 1.00 85.12 283 LYS A CA 1
ATOM 2184 C C . LYS A 1 283 ? -5.914 -1.843 -12.183 1.00 85.12 283 LYS A C 1
ATOM 2186 O O . LYS A 1 283 ? -6.732 -2.050 -13.075 1.00 85.12 283 LYS A O 1
ATOM 2191 N N . LYS A 1 284 ? -5.619 -2.767 -11.259 1.00 82.50 284 LYS A N 1
ATOM 2192 C CA . LYS A 1 284 ? -6.252 -4.098 -11.232 1.00 82.50 284 LYS A CA 1
ATOM 2193 C C . LYS A 1 284 ? -7.771 -4.007 -11.048 1.00 82.50 284 LYS A C 1
ATOM 2195 O O . LYS A 1 284 ? -8.500 -4.785 -11.649 1.00 82.50 284 LYS A O 1
ATOM 2200 N N . SER A 1 285 ? -8.230 -3.019 -10.285 1.00 85.75 285 SER A N 1
ATOM 2201 C CA . SER A 1 285 ? -9.652 -2.762 -10.029 1.00 85.75 285 SER A CA 1
ATOM 2202 C C . SER A 1 285 ? -10.355 -1.993 -11.163 1.00 85.75 285 SER A C 1
ATOM 2204 O O . SER A 1 285 ? -11.475 -1.524 -10.980 1.00 85.75 285 SER A O 1
ATOM 2206 N N . GLY A 1 286 ? -9.704 -1.799 -12.320 1.00 86.31 286 GLY A N 1
ATOM 2207 C CA . GLY A 1 286 ? -10.241 -1.007 -13.438 1.00 86.31 286 GLY A CA 1
ATOM 2208 C C . GLY A 1 286 ? -10.264 0.505 -13.180 1.00 86.31 286 GLY A C 1
ATOM 2209 O O . GLY A 1 286 ? -10.957 1.247 -13.873 1.00 86.31 286 GLY A O 1
ATOM 2210 N N . GLY A 1 287 ? -9.534 0.953 -12.161 1.00 92.12 287 GLY A N 1
ATOM 2211 C CA . GLY A 1 287 ? -9.425 2.335 -11.728 1.00 92.12 287 GLY A CA 1
ATOM 2212 C C . GLY A 1 287 ? -8.040 2.933 -11.968 1.00 92.12 287 GLY A C 1
ATOM 2213 O O . GLY A 1 287 ? -7.198 2.379 -12.678 1.00 92.12 287 GLY A O 1
ATOM 2214 N N . PHE A 1 288 ? -7.786 4.081 -11.345 1.00 93.69 288 PHE A N 1
ATOM 2215 C CA . PHE A 1 288 ? -6.497 4.772 -11.422 1.00 93.69 288 PHE A CA 1
ATOM 2216 C C . PHE A 1 288 ? -6.241 5.631 -10.180 1.00 93.69 288 PHE A C 1
ATOM 2218 O O . PHE A 1 288 ? -7.136 5.870 -9.367 1.00 93.69 288 PHE A O 1
ATOM 2225 N N . ILE A 1 289 ? -5.001 6.090 -10.024 1.00 94.19 289 ILE A N 1
ATOM 2226 C CA . ILE A 1 289 ? -4.592 7.020 -8.971 1.00 94.19 289 ILE A CA 1
ATOM 2227 C C . ILE A 1 289 ? -3.980 8.267 -9.604 1.00 94.19 289 ILE A C 1
ATOM 2229 O O . ILE A 1 289 ? -3.201 8.173 -10.546 1.00 94.19 289 ILE A O 1
ATOM 2233 N N . SER A 1 290 ? -4.297 9.436 -9.059 1.00 92.62 290 SER A N 1
ATOM 2234 C CA . SER A 1 290 ? -3.632 10.690 -9.398 1.00 92.62 290 SER A CA 1
ATOM 2235 C C . SER A 1 290 ? -3.181 11.441 -8.149 1.00 92.62 290 SER A C 1
ATOM 2237 O O . SER A 1 290 ? -3.621 11.173 -7.030 1.00 92.62 290 SER A O 1
ATOM 2239 N N . CYS A 1 291 ? -2.254 12.376 -8.336 1.00 94.75 291 CYS A N 1
ATOM 2240 C CA . CYS A 1 291 ? -1.669 13.171 -7.267 1.00 94.75 291 CYS A CA 1
ATOM 2241 C C . CYS A 1 291 ? -1.716 14.653 -7.640 1.00 94.75 291 CYS A C 1
ATOM 2243 O O . CYS A 1 291 ? -1.386 15.036 -8.762 1.00 94.75 291 CYS A O 1
ATOM 2245 N N . LYS A 1 292 ? -2.105 15.498 -6.685 1.00 93.75 292 LYS A N 1
ATOM 2246 C CA . LYS A 1 292 ? -1.909 16.947 -6.738 1.00 93.75 292 LYS A CA 1
ATOM 2247 C C . LYS A 1 292 ? -1.069 17.342 -5.541 1.00 93.75 292 LYS A C 1
ATOM 2249 O O . LYS A 1 292 ? -1.485 17.147 -4.406 1.00 93.75 292 LYS A O 1
ATOM 2254 N N . SER A 1 293 ? 0.099 17.914 -5.784 1.00 94.38 293 SER A N 1
ATOM 2255 C CA . SER A 1 293 ? 0.971 18.392 -4.719 1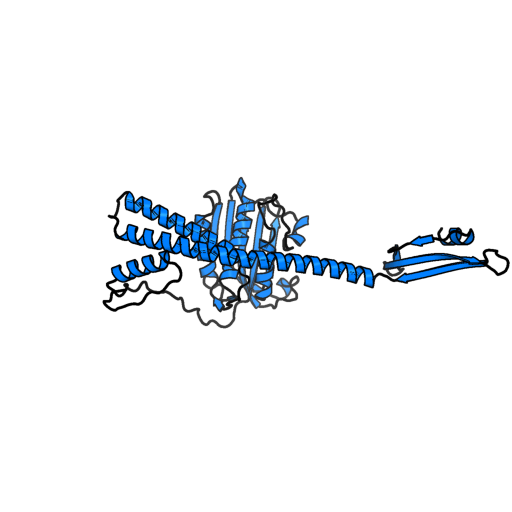.00 94.38 293 SER A CA 1
ATOM 2256 C C . SER A 1 293 ? 1.592 19.722 -5.099 1.00 94.38 293 SER A C 1
ATOM 2258 O O . SER A 1 293 ? 1.726 20.062 -6.276 1.00 94.38 293 SER A O 1
ATOM 2260 N N . SER A 1 294 ? 1.967 20.497 -4.093 1.00 88.50 294 SER A N 1
ATOM 2261 C CA . SER A 1 294 ? 2.810 21.670 -4.272 1.00 88.50 294 SER A CA 1
ATOM 2262 C C . SER A 1 294 ? 3.771 21.775 -3.091 1.00 88.50 294 SER A C 1
ATOM 2264 O O . SER A 1 294 ? 3.335 21.572 -1.953 1.00 88.50 294 SER A O 1
ATOM 2266 N N . PRO A 1 295 ? 5.050 22.128 -3.321 1.00 89.31 295 PRO A N 1
ATOM 2267 C CA . PRO A 1 295 ? 6.012 22.311 -2.241 1.00 89.31 295 PRO A CA 1
ATOM 2268 C C . PRO A 1 295 ? 5.469 23.228 -1.141 1.00 89.31 295 PRO A C 1
ATOM 2270 O O . PRO A 1 295 ? 4.915 24.295 -1.419 1.00 89.31 295 PRO A O 1
ATOM 2273 N N . SER A 1 296 ? 5.602 22.776 0.105 1.00 86.56 296 SER A N 1
ATOM 2274 C CA . SER A 1 296 ? 5.165 23.461 1.329 1.00 86.56 296 SER A CA 1
ATOM 2275 C C . SER A 1 296 ? 3.661 23.749 1.437 1.00 86.56 296 SER A C 1
ATOM 2277 O O . SER A 1 296 ? 3.254 24.519 2.305 1.00 86.56 296 SER A O 1
ATOM 2279 N N . LYS A 1 297 ? 2.826 23.162 0.571 1.00 89.06 297 LYS A N 1
ATOM 2280 C CA . LYS A 1 297 ? 1.356 23.264 0.641 1.00 89.06 297 LYS A CA 1
ATOM 2281 C C . LYS A 1 297 ? 0.671 21.926 0.913 1.00 89.06 297 LYS A C 1
ATOM 2283 O O . LYS A 1 297 ? -0.549 21.903 1.050 1.00 89.06 297 LYS A O 1
ATOM 2288 N N . GLY A 1 298 ? 1.447 20.847 0.985 1.00 93.56 298 GLY A N 1
ATOM 2289 C CA . GLY A 1 298 ? 0.957 19.491 1.166 1.00 93.56 298 GLY A CA 1
ATOM 2290 C C . GLY A 1 298 ? 0.641 18.767 -0.138 1.00 93.56 298 GLY A C 1
ATOM 2291 O O . GLY A 1 298 ? 0.883 19.262 -1.245 1.00 93.56 298 GLY A O 1
ATOM 2292 N N . THR A 1 299 ? 0.134 17.551 0.016 1.00 96.38 299 THR A N 1
ATOM 2293 C CA . THR A 1 299 ? -0.178 16.635 -1.084 1.00 96.38 299 THR A CA 1
ATOM 2294 C C . THR A 1 299 ? -1.604 16.133 -0.970 1.00 96.38 299 THR A C 1
ATOM 2296 O O . THR A 1 299 ? -2.132 15.986 0.121 1.00 96.38 299 THR A O 1
ATOM 2299 N N . THR A 1 300 ? -2.253 15.851 -2.093 1.00 97.62 300 THR A N 1
ATOM 2300 C CA . THR A 1 300 ? -3.521 15.125 -2.134 1.00 97.62 300 THR A CA 1
ATOM 2301 C C . THR A 1 300 ? -3.466 14.044 -3.198 1.00 97.62 300 THR A C 1
ATOM 2303 O O . THR A 1 300 ? -3.270 14.332 -4.380 1.00 97.62 300 THR A O 1
ATOM 2306 N N . PHE A 1 301 ? -3.659 12.803 -2.767 1.00 97.62 301 PHE A N 1
ATOM 2307 C CA . PHE A 1 301 ? -3.833 11.652 -3.641 1.00 97.62 301 PHE A CA 1
ATOM 2308 C C . PHE A 1 301 ? -5.319 11.389 -3.860 1.00 97.62 301 PHE A C 1
ATOM 2310 O O . PHE A 1 301 ? -6.105 11.482 -2.917 1.00 97.62 301 PHE A O 1
ATOM 2317 N N . TYR A 1 302 ? -5.679 11.034 -5.089 1.00 97.19 302 TYR A N 1
ATOM 2318 C CA . TYR A 1 302 ? -7.032 10.687 -5.507 1.00 97.19 302 TYR A CA 1
ATOM 2319 C C . TYR A 1 302 ? -7.004 9.293 -6.116 1.00 97.19 302 TYR A C 1
ATOM 2321 O O . TYR A 1 302 ? -6.296 9.070 -7.094 1.00 97.19 302 TYR A O 1
ATOM 2329 N N . VAL A 1 303 ? -7.761 8.362 -5.551 1.00 97.00 303 VAL A N 1
ATOM 2330 C CA . VAL A 1 303 ? -7.938 7.009 -6.079 1.00 97.00 303 VAL A CA 1
ATOM 2331 C C . VAL A 1 303 ? -9.355 6.895 -6.614 1.00 97.00 303 VAL A C 1
ATOM 2333 O O . VAL A 1 303 ? -10.311 7.164 -5.891 1.00 97.00 303 VAL A O 1
ATOM 2336 N N . TYR A 1 304 ? -9.478 6.496 -7.872 1.00 96.31 304 TYR A N 1
ATOM 2337 C CA . TYR A 1 304 ? -10.746 6.349 -8.572 1.00 96.31 304 TYR A CA 1
ATOM 2338 C C . TYR A 1 304 ? -11.007 4.873 -8.807 1.00 96.31 304 TYR A C 1
ATOM 2340 O O . TYR A 1 304 ? -10.180 4.204 -9.423 1.00 96.31 304 TYR A O 1
ATOM 2348 N N . LEU A 1 305 ? -12.147 4.375 -8.334 1.00 95.12 305 LEU A N 1
ATOM 2349 C CA . LEU A 1 305 ? -12.576 2.988 -8.519 1.00 95.12 305 LEU A CA 1
ATOM 2350 C C . LEU A 1 305 ? -13.968 2.971 -9.164 1.00 95.12 305 LEU A C 1
ATOM 2352 O O . LEU A 1 305 ? -14.832 3.721 -8.712 1.00 95.12 305 LEU A O 1
ATOM 2356 N N . PRO A 1 306 ? -14.206 2.170 -10.214 1.00 93.38 306 PRO A N 1
ATOM 2357 C CA . PRO A 1 306 ? -15.491 2.159 -10.906 1.00 93.38 306 PRO A CA 1
ATOM 2358 C C . PRO A 1 306 ? -16.612 1.681 -9.974 1.00 93.38 306 PRO A C 1
ATOM 2360 O O . PRO A 1 306 ? -16.466 0.688 -9.257 1.00 93.38 306 PRO A O 1
ATOM 2363 N N . VAL A 1 307 ? -17.745 2.385 -9.995 1.00 93.19 307 VAL A N 1
ATOM 2364 C CA . VAL A 1 307 ? -18.953 1.971 -9.274 1.00 93.19 307 VAL A CA 1
ATOM 2365 C C . VAL A 1 307 ? -19.498 0.706 -9.927 1.00 93.19 307 VAL A C 1
ATOM 2367 O O . VAL A 1 307 ? -19.696 0.643 -11.142 1.00 93.19 307 VAL A O 1
ATOM 2370 N N . HIS A 1 308 ? -19.765 -0.305 -9.110 1.00 87.25 308 HIS A N 1
ATOM 2371 C CA . HIS A 1 308 ? -20.413 -1.522 -9.559 1.00 87.25 308 HIS A CA 1
ATOM 2372 C C . HIS A 1 308 ? -21.914 -1.268 -9.742 1.00 87.25 308 HIS A C 1
ATOM 2374 O O . HIS A 1 308 ? -22.592 -0.807 -8.825 1.00 87.25 308 HIS A O 1
ATOM 2380 N N . ALA A 1 309 ? -22.424 -1.544 -10.945 1.00 70.56 309 ALA A N 1
ATOM 2381 C CA . ALA A 1 309 ? -23.792 -1.208 -11.343 1.00 70.56 309 ALA A CA 1
ATOM 2382 C C . ALA A 1 309 ? -24.873 -2.056 -10.647 1.00 70.56 309 ALA A C 1
ATOM 2384 O O . ALA A 1 309 ? -26.034 -1.650 -10.629 1.00 70.56 309 ALA A O 1
ATOM 2385 N N . ASP A 1 310 ? -24.509 -3.210 -10.076 1.00 59.56 310 ASP A N 1
ATOM 2386 C CA . ASP A 1 310 ? -25.452 -4.095 -9.393 1.00 59.56 310 ASP A CA 1
ATOM 2387 C C . ASP A 1 310 ? -25.547 -3.729 -7.904 1.00 59.56 310 ASP A C 1
ATOM 2389 O O . ASP A 1 310 ? -24.662 -4.014 -7.095 1.00 59.56 310 ASP A O 1
ATOM 2393 N N . THR A 1 311 ? -26.632 -3.046 -7.542 1.00 50.69 311 THR A N 1
ATOM 2394 C CA . THR A 1 311 ? -26.940 -2.545 -6.193 1.00 50.69 311 THR A CA 1
ATOM 2395 C C . THR A 1 311 ? -27.530 -3.621 -5.281 1.00 50.69 311 THR A C 1
ATOM 2397 O O . THR A 1 311 ? -28.390 -3.335 -4.443 1.00 50.69 311 THR A O 1
ATOM 2400 N N . ALA A 1 312 ? -27.065 -4.867 -5.392 1.00 44.72 312 ALA A N 1
ATOM 2401 C CA . ALA A 1 312 ? -27.294 -5.831 -4.328 1.00 44.72 312 ALA A CA 1
ATOM 2402 C C . ALA A 1 312 ? -26.549 -5.310 -3.092 1.00 44.72 312 ALA A C 1
ATOM 2404 O O . ALA A 1 312 ? -25.319 -5.336 -3.033 1.00 44.72 312 ALA A O 1
ATOM 2405 N N . GLN A 1 313 ? -27.301 -4.733 -2.148 1.00 45.12 313 GLN A N 1
ATOM 2406 C CA . GLN A 1 313 ? -26.763 -4.264 -0.878 1.00 45.12 313 GLN A CA 1
ATOM 2407 C C . GLN A 1 313 ? -25.902 -5.383 -0.286 1.00 45.12 313 GLN A C 1
ATOM 2409 O O . GLN A 1 313 ? -26.402 -6.504 -0.165 1.00 45.12 313 GLN A O 1
ATOM 2414 N N . PRO A 1 314 ? -24.638 -5.118 0.083 1.00 42.59 314 PRO A N 1
ATOM 2415 C CA . PRO A 1 314 ? -23.901 -6.087 0.864 1.00 42.59 314 PRO A CA 1
ATOM 2416 C C . PRO A 1 314 ? -24.703 -6.302 2.145 1.00 42.59 314 PRO A C 1
ATOM 2418 O O . PRO A 1 314 ? -25.003 -5.335 2.853 1.00 42.59 314 PRO A O 1
ATOM 2421 N N . GLU A 1 315 ? -25.101 -7.550 2.402 1.00 36.72 315 GLU A N 1
ATOM 2422 C CA . GLU A 1 315 ? -25.618 -7.952 3.702 1.00 36.72 315 GLU A CA 1
ATOM 2423 C C . GLU A 1 315 ? -24.605 -7.464 4.730 1.00 36.72 315 GLU A C 1
ATOM 2425 O O . GLU A 1 315 ? -23.450 -7.893 4.767 1.00 36.72 315 GLU A O 1
ATOM 2430 N N . ALA A 1 316 ? -25.018 -6.477 5.521 1.00 36.06 316 ALA A N 1
ATOM 2431 C CA . ALA A 1 316 ? -24.299 -6.159 6.724 1.00 36.06 316 ALA A CA 1
ATOM 2432 C C . ALA A 1 316 ? -24.368 -7.430 7.566 1.00 36.06 316 ALA A C 1
ATOM 2434 O O . ALA A 1 316 ? -25.424 -7.753 8.110 1.00 36.06 316 ALA A O 1
ATOM 2435 N N . GLU A 1 317 ? -23.257 -8.154 7.676 1.00 38.47 317 GLU A N 1
ATOM 2436 C CA . GLU A 1 317 ? -23.055 -9.085 8.777 1.00 38.47 317 GLU A CA 1
ATOM 2437 C C . GLU A 1 317 ? -22.980 -8.253 10.062 1.00 38.47 317 GLU A C 1
ATOM 2439 O O . GLU A 1 317 ? -21.930 -8.017 10.654 1.00 38.47 317 GLU A O 1
ATOM 2444 N N . THR A 1 318 ? -24.129 -7.750 10.506 1.00 38.34 318 THR A N 1
ATOM 2445 C CA . THR A 1 318 ? -24.353 -7.506 11.915 1.00 38.34 318 THR A CA 1
ATOM 2446 C C . THR A 1 318 ? -24.482 -8.884 12.521 1.00 38.34 318 THR A C 1
ATOM 2448 O O . THR A 1 318 ? -25.575 -9.440 12.549 1.00 38.34 318 THR A O 1
ATOM 2451 N N . THR A 1 319 ? -23.374 -9.466 12.969 1.00 32.47 319 THR A N 1
ATOM 2452 C CA . THR A 1 319 ? -23.471 -10.539 13.952 1.00 32.47 319 THR A CA 1
ATOM 2453 C C . THR A 1 319 ? -24.060 -9.887 15.200 1.00 32.47 319 THR A C 1
ATOM 2455 O O . THR A 1 319 ? -23.425 -8.997 15.779 1.00 32.47 319 THR A O 1
ATOM 2458 N N . PRO A 1 320 ? -25.286 -10.233 15.620 1.00 37.31 320 PRO A N 1
ATOM 2459 C CA . PRO A 1 320 ? -25.715 -9.881 16.955 1.00 37.31 320 PRO A CA 1
ATOM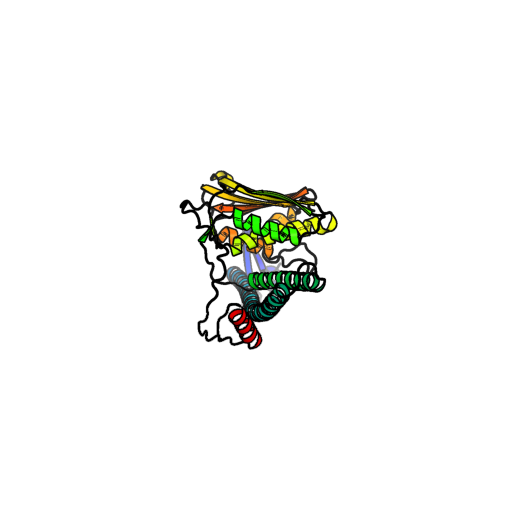 2460 C C . PRO A 1 320 ? -24.768 -10.613 17.906 1.00 37.31 320 PRO A C 1
ATOM 2462 O O . PRO A 1 320 ? -24.429 -11.774 17.676 1.00 37.31 320 PRO A O 1
ATOM 2465 N N . ALA A 1 321 ? -24.341 -9.954 18.980 1.00 37.69 321 ALA A N 1
ATOM 2466 C CA . ALA A 1 321 ? -23.839 -10.678 20.136 1.00 37.69 321 ALA A CA 1
ATOM 2467 C C . ALA A 1 321 ? -25.020 -11.482 20.702 1.00 37.69 321 ALA A C 1
ATOM 2469 O O . ALA A 1 321 ? -25.774 -10.988 21.542 1.00 37.69 321 ALA A O 1
ATOM 2470 N N . GLU A 1 322 ? -25.252 -12.679 20.164 1.00 41.62 322 GLU A N 1
ATOM 2471 C CA . GLU A 1 322 ? -26.149 -13.635 20.790 1.00 41.62 322 GLU A CA 1
ATOM 2472 C C . GLU A 1 322 ? -25.558 -14.015 22.146 1.00 41.62 322 GLU A C 1
ATOM 2474 O O . GLU A 1 322 ? -24.347 -14.184 22.307 1.00 41.62 322 GLU A O 1
ATOM 2479 N N . LEU A 1 323 ? -26.435 -14.098 23.146 1.00 44.66 323 LEU A N 1
ATOM 2480 C CA . LEU A 1 323 ? -26.108 -14.661 24.448 1.00 44.66 323 LEU A CA 1
ATOM 2481 C C . LEU A 1 323 ? -25.458 -16.025 24.218 1.00 44.66 323 LEU A C 1
ATOM 2483 O O . LEU A 1 323 ? -26.078 -16.897 23.611 1.00 44.66 323 LEU A O 1
ATOM 2487 N N . VAL A 1 324 ? -24.219 -16.184 24.689 1.00 53.88 324 VAL A N 1
ATOM 2488 C CA . VAL A 1 324 ? -23.480 -17.441 24.574 1.00 53.88 324 VAL A CA 1
ATOM 2489 C C . VAL A 1 324 ? -24.350 -18.551 25.160 1.00 53.88 324 VAL A C 1
ATOM 2491 O O . VAL A 1 324 ? -24.665 -18.535 26.352 1.00 53.88 324 VAL A O 1
ATOM 2494 N N . GLN A 1 325 ? -24.800 -19.475 24.310 1.00 60.91 325 GLN A N 1
ATOM 2495 C CA . GLN A 1 325 ? -25.572 -20.628 24.755 1.00 60.91 325 GLN A CA 1
ATOM 2496 C C . GLN A 1 325 ? -24.643 -21.538 25.562 1.00 60.91 325 GLN A C 1
ATOM 2498 O O . GLN A 1 325 ? -23.633 -22.034 25.058 1.00 60.91 325 GLN A O 1
ATOM 2503 N N . THR A 1 326 ? -24.970 -21.716 26.838 1.00 67.31 326 THR A N 1
ATOM 2504 C CA . THR A 1 326 ? -24.318 -22.691 27.711 1.00 67.31 326 THR A CA 1
ATOM 2505 C C . THR A 1 326 ? -24.929 -24.073 27.480 1.00 67.31 326 THR A C 1
ATOM 2507 O O . THR A 1 326 ? -26.108 -24.185 27.135 1.00 67.31 326 THR A O 1
ATOM 2510 N N . GLY A 1 327 ? -24.137 -25.127 27.662 1.00 77.19 327 GLY A N 1
ATOM 2511 C CA . GLY A 1 327 ? -24.552 -26.512 27.414 1.00 77.19 327 GLY A CA 1
ATOM 2512 C C . GLY A 1 327 ? -23.946 -27.488 28.421 1.00 77.19 327 GLY A C 1
ATOM 2513 O O . GLY A 1 327 ? -23.277 -27.069 29.361 1.00 77.19 327 GLY A O 1
ATOM 2514 N N . ILE A 1 328 ? -24.229 -28.784 28.265 1.00 84.25 328 ILE A N 1
ATOM 2515 C CA . ILE A 1 328 ? -23.747 -29.883 29.139 1.00 84.25 328 ILE A CA 1
ATOM 2516 C C . ILE A 1 328 ? -23.163 -31.065 28.348 1.00 84.25 328 ILE A C 1
ATOM 2518 O O . ILE A 1 328 ? -22.911 -32.144 28.894 1.00 84.25 328 ILE A O 1
ATOM 2522 N N . GLU A 1 329 ? -23.018 -30.891 27.041 1.00 89.25 329 GLU A N 1
ATOM 2523 C CA . GLU A 1 329 ? -22.555 -31.889 26.093 1.00 89.25 329 GLU A CA 1
ATOM 2524 C C . GLU A 1 329 ? -21.071 -32.236 26.312 1.00 89.25 329 GLU A C 1
ATOM 2526 O O . GLU A 1 329 ? -20.328 -31.521 26.987 1.00 89.25 329 GLU A O 1
ATOM 2531 N N . HIS A 1 330 ? -20.645 -33.366 25.740 1.00 91.06 330 HIS A N 1
ATOM 2532 C CA . HIS A 1 330 ? -19.235 -33.750 25.664 1.00 91.06 330 HIS A CA 1
ATOM 2533 C C . HIS A 1 330 ? -18.626 -33.236 24.357 1.00 91.06 330 HIS A C 1
ATOM 2535 O O . HIS A 1 330 ? -19.131 -33.570 23.283 1.00 91.06 330 HIS A O 1
ATOM 2541 N N . ILE A 1 331 ? -17.537 -32.474 24.441 1.00 90.38 331 ILE A N 1
ATOM 2542 C CA . ILE A 1 331 ? -16.852 -31.873 23.294 1.00 90.38 331 ILE A CA 1
ATOM 2543 C C . ILE A 1 331 ? -15.410 -32.367 23.257 1.00 90.38 331 ILE A C 1
ATOM 2545 O O . ILE A 1 331 ? -14.619 -32.018 24.113 1.00 90.38 331 ILE A O 1
ATOM 2549 N N . LEU A 1 332 ? -15.030 -33.118 22.226 1.00 92.00 332 LEU A N 1
ATOM 2550 C CA . LEU A 1 332 ? -13.622 -33.438 21.994 1.00 92.00 332 LEU A CA 1
ATOM 2551 C C . LEU A 1 332 ? -12.935 -32.240 21.324 1.00 92.00 332 LEU A C 1
ATOM 2553 O O . LEU A 1 332 ? -13.190 -31.972 20.149 1.00 92.00 332 LEU A O 1
ATOM 2557 N N . PHE A 1 333 ? -12.075 -31.533 22.059 1.00 87.25 333 PHE A N 1
ATOM 2558 C CA . PHE A 1 333 ? -11.282 -30.416 21.539 1.00 87.25 333 PHE A CA 1
ATOM 2559 C C . PHE A 1 333 ? -9.859 -30.885 21.208 1.00 87.25 333 PHE A C 1
ATOM 2561 O O . PHE A 1 333 ? -9.165 -31.418 22.071 1.00 87.25 333 PHE A O 1
ATOM 2568 N N . ILE A 1 334 ? -9.442 -30.732 19.949 1.00 88.06 334 ILE A N 1
ATOM 2569 C CA . ILE A 1 334 ? -8.122 -31.148 19.460 1.00 88.06 334 ILE A CA 1
ATOM 2570 C C . ILE A 1 334 ? -7.458 -29.936 18.819 1.00 88.06 334 ILE A C 1
ATOM 2572 O O . ILE A 1 334 ? -8.017 -29.358 17.890 1.00 88.06 334 ILE A O 1
ATOM 2576 N N . ASP A 1 335 ? -6.262 -29.611 19.293 1.00 88.25 335 ASP A N 1
ATOM 2577 C CA . ASP A 1 335 ? -5.379 -28.585 18.744 1.00 88.25 335 ASP A CA 1
ATOM 2578 C C . ASP A 1 335 ? -3.945 -29.144 18.740 1.00 88.25 335 ASP A C 1
ATOM 2580 O O . ASP A 1 335 ? -3.612 -30.003 19.566 1.00 88.25 335 ASP A O 1
ATOM 2584 N N . ASP A 1 336 ? -3.122 -28.739 17.775 1.00 86.75 336 ASP A N 1
ATOM 2585 C CA . ASP A 1 336 ? -1.725 -29.162 17.668 1.00 86.75 336 ASP A CA 1
ATOM 2586 C C . ASP A 1 336 ? -0.800 -28.400 18.629 1.00 86.75 336 ASP A C 1
ATOM 2588 O O . ASP A 1 336 ? 0.298 -28.879 18.930 1.00 86.75 336 ASP A O 1
ATOM 2592 N N . GLU A 1 337 ? -1.265 -27.281 19.190 1.00 79.50 337 GLU A N 1
ATOM 2593 C CA . GLU A 1 337 ? -0.585 -26.550 20.249 1.00 79.50 337 GLU A CA 1
ATOM 2594 C C . GLU A 1 337 ? -1.214 -26.796 21.627 1.00 79.50 337 GLU A C 1
ATOM 2596 O O . GLU A 1 337 ? -2.340 -26.398 21.923 1.00 79.50 337 GLU A O 1
ATOM 2601 N N . GLU A 1 338 ? -0.428 -27.380 22.537 1.00 84.81 338 GLU A N 1
ATOM 2602 C CA . GLU A 1 338 ? -0.863 -27.734 23.898 1.00 84.81 338 GLU A CA 1
ATOM 2603 C C . GLU A 1 338 ? -1.451 -26.541 24.676 1.00 84.81 338 GLU A C 1
ATOM 2605 O O . GLU A 1 338 ? -2.438 -26.687 25.398 1.00 84.81 338 GLU A O 1
ATOM 2610 N N . ILE A 1 339 ? -0.887 -25.342 24.496 1.00 79.50 339 ILE A N 1
ATOM 2611 C CA . ILE A 1 339 ? -1.352 -24.123 25.173 1.00 79.50 339 ILE A CA 1
ATOM 2612 C C . ILE A 1 339 ? -2.749 -23.715 24.678 1.00 79.50 339 ILE A C 1
ATOM 2614 O O . ILE A 1 339 ? -3.592 -23.314 25.483 1.00 79.50 339 ILE A O 1
ATOM 2618 N N . LEU A 1 340 ? -3.013 -23.824 23.372 1.00 82.12 340 LEU A N 1
ATOM 2619 C CA . LEU A 1 340 ? -4.322 -23.516 22.792 1.00 82.12 340 LEU A CA 1
ATOM 2620 C C . LEU A 1 340 ? -5.350 -24.593 23.143 1.00 82.12 340 LEU A C 1
ATOM 2622 O O . LEU A 1 340 ? -6.487 -24.255 23.479 1.00 82.12 340 LEU A O 1
ATOM 2626 N N . ALA A 1 341 ? -4.938 -25.865 23.158 1.00 86.44 341 ALA A N 1
ATOM 2627 C CA . ALA A 1 341 ? -5.766 -26.981 23.603 1.00 86.44 341 ALA A CA 1
ATOM 2628 C C . ALA A 1 341 ? -6.272 -26.782 25.044 1.00 86.44 341 ALA A C 1
ATOM 2630 O O . ALA A 1 341 ? -7.476 -26.861 25.299 1.00 86.44 341 ALA A O 1
ATOM 2631 N N . GLU A 1 342 ? -5.376 -26.463 25.983 1.00 85.50 342 GLU A N 1
ATOM 2632 C CA . GLU A 1 342 ? -5.742 -26.225 27.387 1.00 85.50 342 GLU A CA 1
ATOM 2633 C C . GLU A 1 342 ? -6.565 -24.942 27.577 1.00 85.50 342 GLU A C 1
ATOM 2635 O O . GLU A 1 342 ? -7.515 -24.917 28.369 1.00 85.50 342 GLU A O 1
ATOM 2640 N N . MET A 1 343 ? -6.260 -23.875 26.830 1.00 89.31 343 MET A N 1
ATOM 2641 C CA . MET A 1 343 ? -7.068 -22.652 26.845 1.00 89.31 343 MET A CA 1
ATOM 2642 C C . MET A 1 343 ? -8.504 -22.929 26.373 1.00 89.31 343 MET A C 1
ATOM 2644 O O . MET A 1 343 ? -9.457 -22.556 27.061 1.00 89.31 343 MET A O 1
ATOM 2648 N N . GLY A 1 344 ? -8.665 -23.600 25.227 1.00 82.81 344 GLY A N 1
ATOM 2649 C CA . GLY A 1 344 ? -9.968 -23.933 24.651 1.00 82.81 344 GLY A CA 1
ATOM 2650 C C . GLY A 1 344 ? -10.787 -24.841 25.565 1.00 82.81 344 GLY A C 1
ATOM 2651 O O . GLY A 1 344 ? -11.960 -24.562 25.819 1.00 82.81 344 GLY A O 1
ATOM 2652 N N . LYS A 1 345 ? -10.146 -25.859 26.151 1.00 88.19 345 LYS A N 1
ATOM 2653 C CA . LYS A 1 345 ? -10.743 -26.702 27.193 1.00 88.19 345 LYS A CA 1
ATOM 2654 C C . LYS A 1 345 ? -11.280 -25.870 28.357 1.00 88.19 345 LYS A C 1
ATOM 2656 O O . LYS A 1 345 ? -12.455 -25.987 28.694 1.00 88.19 345 LYS A O 1
ATOM 2661 N N . THR A 1 346 ? -10.455 -24.988 28.922 1.00 86.25 346 THR A N 1
ATOM 2662 C CA . THR A 1 346 ? -10.849 -24.146 30.063 1.00 86.25 346 THR A CA 1
ATOM 2663 C C . THR A 1 346 ? -12.036 -23.239 29.712 1.00 86.25 346 THR A C 1
ATOM 2665 O O . THR A 1 346 ? -12.963 -23.092 30.509 1.00 86.25 346 THR A O 1
ATOM 2668 N N . MET A 1 347 ? -12.044 -22.643 28.514 1.00 84.75 347 MET A N 1
ATOM 2669 C CA . MET A 1 347 ? -13.154 -21.805 28.043 1.00 84.75 347 MET A CA 1
ATOM 2670 C C . MET A 1 347 ? -14.459 -22.598 27.892 1.00 84.75 347 MET A C 1
ATOM 2672 O O . MET A 1 347 ? -15.512 -22.146 28.338 1.00 84.75 347 MET A O 1
ATOM 2676 N N . LEU A 1 348 ? -14.404 -23.787 27.296 1.00 86.75 348 LEU A N 1
ATOM 2677 C CA . LEU A 1 348 ? -15.572 -24.649 27.106 1.00 86.75 348 LEU A CA 1
ATOM 2678 C C . LEU A 1 348 ? -16.119 -25.184 28.441 1.00 86.75 348 LEU A C 1
ATOM 2680 O O . LEU A 1 348 ? -17.333 -25.185 28.647 1.00 86.75 348 LEU A O 1
ATOM 2684 N N . GLU A 1 349 ? -15.248 -25.553 29.383 1.00 86.69 349 GLU A N 1
ATOM 2685 C CA . GLU A 1 349 ? -15.651 -25.949 30.740 1.00 86.69 349 GLU A CA 1
ATOM 2686 C C . GLU A 1 349 ? -16.352 -24.801 31.487 1.00 86.69 349 GLU A C 1
ATOM 2688 O O . GLU A 1 349 ? -17.361 -25.022 32.162 1.00 86.69 349 GLU A O 1
ATOM 2693 N N . ARG A 1 350 ? -15.890 -23.552 31.316 1.00 82.50 350 ARG A N 1
ATOM 2694 C CA . ARG A 1 350 ? -16.561 -22.354 31.864 1.00 82.50 350 ARG A CA 1
ATOM 2695 C C . ARG A 1 350 ? -17.969 -22.145 31.304 1.00 82.50 350 ARG A C 1
ATOM 2697 O O . ARG A 1 350 ? -18.825 -21.607 32.003 1.00 82.50 350 ARG A O 1
ATOM 2704 N N . LEU A 1 351 ? -18.221 -22.588 30.074 1.00 83.38 351 LEU A N 1
ATOM 2705 C CA . LEU A 1 351 ? -19.538 -22.542 29.433 1.00 83.38 351 LEU A CA 1
ATOM 2706 C C . LEU A 1 351 ? -20.449 -23.727 29.812 1.00 83.38 351 LEU A C 1
ATOM 2708 O O . LEU A 1 351 ? -21.589 -23.786 29.348 1.00 83.38 351 LEU A O 1
ATOM 2712 N N . GLY A 1 352 ? -19.984 -24.635 30.679 1.00 83.69 352 GLY A N 1
ATOM 2713 C CA . GLY A 1 352 ? -20.753 -25.762 31.223 1.00 83.69 352 GLY A CA 1
ATOM 2714 C C . GLY A 1 352 ? -20.537 -27.103 30.512 1.00 83.69 352 GLY A C 1
ATOM 2715 O O . GLY A 1 352 ? -21.041 -28.128 30.983 1.00 83.69 352 GLY A O 1
ATOM 2716 N N . TYR A 1 353 ? -19.768 -27.119 29.422 1.00 88.44 353 TYR A N 1
ATOM 2717 C CA . TYR A 1 353 ? -19.469 -28.330 28.662 1.00 88.44 353 TYR A CA 1
ATOM 2718 C C . TYR A 1 353 ? -18.452 -29.215 29.388 1.00 88.44 353 TYR A C 1
ATOM 2720 O O . TYR A 1 353 ? -17.702 -28.768 30.256 1.00 88.44 353 TYR A O 1
ATOM 2728 N N . ARG A 1 354 ? -18.407 -30.495 29.017 1.00 87.56 354 ARG A N 1
ATOM 2729 C CA . ARG A 1 354 ? -17.342 -31.413 29.436 1.00 87.56 354 ARG A CA 1
ATOM 2730 C C . ARG A 1 354 ? -16.444 -31.669 28.236 1.00 87.56 354 ARG A C 1
ATOM 2732 O O . ARG A 1 354 ? -16.957 -32.017 27.175 1.00 87.56 354 ARG A O 1
ATOM 2739 N N . VAL A 1 355 ? -15.140 -31.490 28.400 1.00 87.31 355 VAL A N 1
ATOM 2740 C CA . VAL A 1 355 ? -14.173 -31.537 27.296 1.00 87.31 355 VAL A CA 1
ATOM 2741 C C . VAL A 1 355 ? -13.252 -32.734 27.430 1.00 87.31 355 VAL A C 1
ATOM 2743 O O . VAL A 1 355 ? -12.674 -32.896 28.529 1.00 87.31 355 VAL A O 1
#

InterPro domains:
  IPR001789 Signal transduction response regulator, receiver domain [PS50110] (330-355)
  IPR003594 Histidine kinase/HSP90-like ATPase domain [PF02518] (186-307)
  IPR003594 Histidine kinase/HSP90-like ATPase domain [SM00387] (185-309)
  IPR003661 Signal transduction histidine kinase, dimerisation/phosphoacceptor domain [PF00512] (80-141)
  IPR003661 Signal transduction histidine kinase, dimerisation/phosphoacceptor domain [SM00388] (78-144)
  IPR003661 Signal transduction histidine kinase, dimerisation/phosphoacceptor domain [cd00082] (76-140)
  IPR004358 Signal transduction histidine kinase-related protein, C-terminal [PR00344] (238-252)
  IPR004358 Signal transduction histidine kinase-related protein, C-terminal [PR00344] (256-266)
  IPR004358 Signal transduction histidine kinase-related protein, C-terminal [PR00344] (269-287)
  IPR004358 Signal transduction histidine kinase-related protein, C-terminal [PR00344] (293-306)
  IPR005467 Histidine kinase domain [PS50109] (85-309)
  IPR036097 Signal transduction histidine kinase, dimerisation/phosphoacceptor domain superfamily [SSF47384] (72-141)
  IPR036890 Histidine kinase/HSP90-like ATPase superfamily [G3DSA:3.30.565.10] (147-317)
  IPR036890 Histidine kinase/HSP90-like ATPase superfamily [SSF55874] (134-309)

Organism: NCBI:txid1121416

Sequence (355 aa):
DVHQKALVGITSSAENDRYDREDGSFEWTTWECRPWYQANGEIGGFVVYTEVVTDRIKAEEQKLLLQQQLYQAQKMEAIGTLAGGIAHDFNNILGAILGYAEMVQEDSPKGSTMRSDIDSVIKASQRAKELVKQILAFSRQTVTEERVLQPAFIIKEAIKMLRATLPTTIEIQQNIDLEAGVIFADPTQIHQIITNLCTNAFHAMEETGGILNISLQNKELALADLASEPDVQPGHFVEISVGDTGQGIAPEIMDKIFDPFFTTKEVGKGTGMGLAIIHGIAKKSGGFISCKSSPSKGTTFYVYLPVHADTAQPEAETTPAELVQTGIEHILFIDDEEILAEMGKTMLERLGYRV

Radius of gyration: 31.44 Å; chains: 1; bounding box: 81×57×96 Å

pLDDT: mean 81.49, std 14.83, range [32.47, 97.88]